Protein AF-A0A0C7N428-F1 (afdb_monomer_lite)

Organism: NCBI:txid1245769

InterPro domains:
  IPR005626 Recombinase Flp protein, C-terminal [PF05202] (143-299)
  IPR005626 Recombinase Flp protein, C-terminal [PS51899] (130-324)
  IPR011010 DNA breaking-rejoining enzyme, catalytic core [SSF56349] (134-300)
  IPR013762 Integrase-like, catalytic domain superfamily [G3DSA:1.10.443.10] (146-302)
  IPR022647 Recombinase Flp protein, N-terminal [PF03930] (51-114)

pLDDT: mean 78.23, std 19.68, range [28.77, 97.31]

Radius of gyration: 23.81 Å; chains: 1; bounding box: 54×51×71 Å

Structure (mmCIF, N/CA/C/O backbone):
data_AF-A0A0C7N428-F1
#
_entry.id   AF-A0A0C7N428-F1
#
loop_
_atom_site.group_PDB
_atom_site.id
_atom_site.type_symbol
_atom_site.label_atom_id
_atom_site.label_alt_id
_atom_site.label_comp_id
_atom_site.label_asym_id
_atom_site.label_entity_id
_atom_site.label_seq_id
_atom_site.pdbx_PDB_ins_code
_atom_site.Cartn_x
_atom_site.Cartn_y
_atom_site.Cartn_z
_atom_site.occupancy
_atom_site.B_iso_or_equiv
_atom_site.auth_seq_id
_atom_site.auth_comp_id
_atom_site.auth_asym_id
_atom_site.auth_atom_id
_atom_site.pdbx_PDB_model_num
ATOM 1 N N . MET A 1 1 ? 8.540 -1.946 11.102 1.00 55.78 1 MET A N 1
ATOM 2 C CA . MET A 1 1 ? 7.093 -1.769 10.831 1.00 55.78 1 MET A CA 1
ATOM 3 C C . MET A 1 1 ? 6.540 -0.751 11.817 1.00 55.78 1 MET A C 1
ATOM 5 O O . MET A 1 1 ? 7.180 -0.538 12.838 1.00 55.78 1 MET A O 1
ATOM 9 N N . THR A 1 2 ? 5.441 -0.058 11.505 1.00 64.56 2 THR A N 1
ATOM 10 C CA . THR A 1 2 ? 4.817 0.857 12.482 1.00 64.56 2 THR A CA 1
ATOM 11 C C . THR A 1 2 ? 3.980 0.057 13.488 1.00 64.56 2 THR A C 1
ATOM 13 O O . THR A 1 2 ? 3.457 -0.990 13.102 1.00 64.56 2 THR A O 1
ATOM 16 N N . PRO A 1 3 ? 3.785 0.538 14.731 1.00 75.06 3 PRO A N 1
ATOM 17 C CA . PRO A 1 3 ? 2.949 -0.147 15.727 1.00 75.06 3 PRO A CA 1
ATOM 18 C C . PRO A 1 3 ? 1.536 -0.471 15.213 1.00 75.06 3 PRO A C 1
ATOM 20 O O . PRO A 1 3 ? 1.043 -1.577 15.384 1.00 75.06 3 PRO A O 1
ATOM 23 N N . GLN A 1 4 ? 0.931 0.454 14.459 1.00 71.31 4 GLN A N 1
ATOM 24 C CA . GLN A 1 4 ? -0.391 0.279 13.839 1.00 71.31 4 GLN A CA 1
ATOM 25 C C . GLN A 1 4 ? -0.436 -0.853 12.794 1.00 71.31 4 GLN A C 1
ATOM 27 O O . GLN A 1 4 ? -1.491 -1.432 12.559 1.00 71.31 4 GLN A O 1
ATOM 32 N N . THR A 1 5 ? 0.696 -1.159 12.145 1.00 72.94 5 THR A N 1
ATOM 33 C CA . THR A 1 5 ? 0.782 -2.258 11.166 1.00 72.94 5 THR A CA 1
ATOM 34 C C . THR A 1 5 ? 0.747 -3.609 11.868 1.00 72.94 5 THR A C 1
ATOM 36 O O . THR A 1 5 ? 0.004 -4.485 11.444 1.00 72.94 5 THR A O 1
ATOM 39 N N . LEU A 1 6 ? 1.512 -3.745 12.955 1.00 81.00 6 LEU A N 1
ATOM 40 C CA . LEU A 1 6 ? 1.555 -4.969 13.759 1.00 81.00 6 LEU A CA 1
ATOM 41 C C . LEU A 1 6 ? 0.191 -5.259 14.384 1.00 81.00 6 LEU A C 1
ATOM 43 O O . LEU A 1 6 ? -0.267 -6.393 14.381 1.00 81.00 6 LEU A O 1
ATOM 47 N N . LEU A 1 7 ? -0.490 -4.208 14.840 1.00 85.56 7 LEU A N 1
ATOM 48 C CA . LEU A 1 7 ? -1.799 -4.334 15.460 1.00 85.56 7 LEU A CA 1
ATOM 49 C C . LEU A 1 7 ? -2.885 -4.752 14.452 1.00 85.56 7 LEU A C 1
ATOM 51 O O . LEU A 1 7 ? -3.742 -5.565 14.777 1.00 85.56 7 LEU A O 1
ATOM 55 N N . PHE A 1 8 ? -2.829 -4.275 13.200 1.00 87.69 8 PHE A N 1
ATOM 56 C CA . PHE A 1 8 ? -3.706 -4.804 12.147 1.00 87.69 8 PHE A CA 1
ATOM 57 C C . PHE A 1 8 ? -3.439 -6.288 11.871 1.00 87.69 8 PHE A C 1
ATOM 59 O O . PHE A 1 8 ? -4.386 -7.046 11.704 1.00 87.69 8 PHE A O 1
ATOM 66 N N . GLU A 1 9 ? -2.171 -6.700 11.795 1.00 85.75 9 GLU A N 1
ATOM 67 C CA . GLU A 1 9 ? -1.806 -8.098 11.535 1.00 85.75 9 GLU A CA 1
ATOM 68 C C . GLU A 1 9 ? -2.291 -9.028 12.656 1.00 85.75 9 GLU A C 1
ATOM 70 O O . GLU A 1 9 ? -2.886 -10.063 12.357 1.00 85.75 9 GLU A O 1
ATOM 75 N N . GLU A 1 10 ? -2.130 -8.613 13.915 1.00 90.56 10 GLU A N 1
ATOM 76 C CA . GLU A 1 10 ? -2.647 -9.306 15.101 1.00 90.56 10 GLU A CA 1
ATOM 77 C C 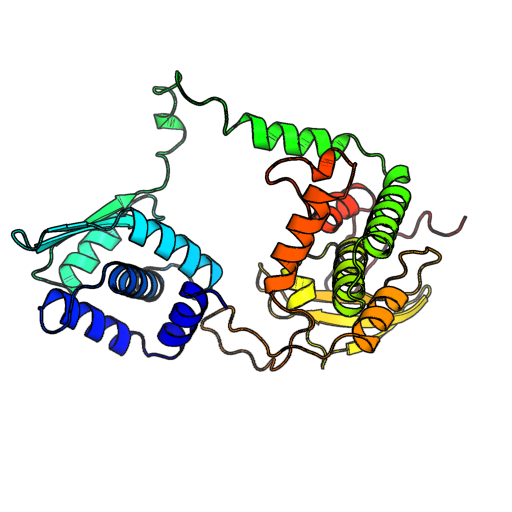. GLU A 1 10 ? -4.177 -9.465 15.043 1.00 90.56 10 GLU A C 1
ATOM 79 O O . GLU A 1 10 ? -4.695 -10.577 15.151 1.00 90.56 10 GLU A O 1
ATOM 84 N N . LEU A 1 11 ? -4.918 -8.377 14.805 1.00 90.12 11 LEU A N 1
ATOM 85 C CA . LEU A 1 11 ? -6.383 -8.434 14.728 1.00 90.12 11 LEU A CA 1
ATOM 86 C C . LEU A 1 11 ? -6.864 -9.247 13.521 1.00 90.12 11 LEU A C 1
ATOM 88 O O . LEU A 1 11 ? -7.821 -10.006 13.628 1.00 90.12 11 LEU A O 1
ATOM 92 N N . ALA A 1 12 ? -6.166 -9.155 12.389 1.00 87.12 12 ALA A N 1
ATOM 93 C CA . ALA A 1 12 ? -6.492 -9.918 11.191 1.00 87.12 12 ALA A CA 1
ATOM 94 C C . ALA A 1 12 ? -6.216 -11.425 11.339 1.00 87.12 12 ALA A C 1
ATOM 96 O O . ALA A 1 12 ? -6.732 -12.218 10.549 1.00 87.12 12 ALA A O 1
ATOM 97 N N . SER A 1 13 ? -5.381 -11.840 12.299 1.00 87.38 13 SER A N 1
ATOM 98 C CA . SER A 1 13 ? -5.181 -13.256 12.655 1.00 87.38 13 SER A CA 1
ATOM 99 C C . SER A 1 13 ? -6.222 -13.817 13.627 1.00 87.38 13 SER A C 1
ATOM 101 O O . SER A 1 13 ? -6.210 -15.014 13.897 1.00 87.38 13 SER A O 1
ATOM 103 N N . ARG A 1 14 ? -7.131 -12.983 14.144 1.00 89.12 14 ARG A N 1
ATOM 104 C CA . ARG A 1 14 ? -8.167 -13.388 15.098 1.00 89.12 14 ARG A CA 1
ATOM 105 C C . ARG A 1 14 ? -9.533 -13.483 14.433 1.00 89.12 14 ARG A C 1
ATOM 107 O O . ARG A 1 14 ? -9.808 -12.829 13.424 1.00 89.12 14 ARG A O 1
ATOM 114 N N . THR A 1 15 ? -10.411 -14.287 15.028 1.00 87.00 15 THR A N 1
ATOM 115 C CA . THR A 1 15 ? -11.829 -14.295 14.663 1.00 87.00 15 THR A CA 1
ATOM 116 C C . THR A 1 15 ? -12.484 -12.994 15.119 1.00 87.00 15 THR A C 1
ATOM 118 O O . THR A 1 15 ? -12.098 -12.408 16.132 1.00 87.00 15 THR A O 1
ATOM 121 N N . LEU A 1 16 ? -13.494 -12.534 14.377 1.00 86.69 16 LEU A N 1
ATOM 122 C CA . LEU A 1 16 ? -14.236 -11.324 14.740 1.00 86.69 16 LEU A CA 1
ATOM 123 C C . LEU A 1 16 ? -14.896 -11.463 16.121 1.00 86.69 16 LEU A C 1
ATOM 125 O O . LEU A 1 16 ? -14.884 -10.511 16.892 1.00 86.69 16 LEU A O 1
ATOM 129 N N . THR A 1 17 ? -15.379 -12.663 16.458 1.00 87.62 17 THR A N 1
ATOM 130 C CA . THR A 1 17 ? -15.931 -12.999 17.778 1.00 87.62 17 THR A CA 1
ATOM 131 C C . THR A 1 17 ? -14.916 -12.772 18.896 1.00 87.62 17 THR A C 1
ATOM 133 O O . THR A 1 17 ? -15.208 -12.048 19.836 1.00 87.62 17 THR A O 1
ATOM 136 N N . SER A 1 18 ? -13.680 -13.262 18.745 1.00 91.62 18 SER A N 1
ATOM 137 C CA . SER A 1 18 ? -12.619 -13.044 19.740 1.00 91.62 18 SER A CA 1
ATOM 138 C C . SER A 1 18 ? -12.269 -11.562 19.922 1.00 91.62 18 SER A C 1
ATOM 140 O O . SER A 1 18 ? -11.858 -11.143 21.004 1.00 91.62 18 SER A O 1
ATOM 142 N N . VAL A 1 19 ? -12.372 -10.759 18.860 1.00 91.38 19 VAL A N 1
ATOM 143 C CA . VAL A 1 19 ? -12.139 -9.307 18.923 1.00 91.38 19 VAL A CA 1
ATOM 144 C C . VAL A 1 19 ? -13.298 -8.593 19.628 1.00 91.38 19 VAL A C 1
ATOM 146 O O . VAL A 1 19 ? -13.056 -7.661 20.394 1.00 91.38 19 VAL A O 1
ATOM 149 N N . LEU A 1 20 ? -14.536 -9.037 19.390 1.00 89.50 20 LEU A N 1
ATOM 150 C CA . LEU A 1 20 ? -15.740 -8.542 20.058 1.00 89.50 20 LEU A CA 1
ATOM 151 C C . LEU A 1 20 ? -15.731 -8.845 21.558 1.00 89.50 20 LEU A C 1
ATOM 153 O O . LEU A 1 20 ? -15.956 -7.929 22.341 1.00 89.50 20 LEU A O 1
ATOM 157 N N . GLU A 1 21 ? -15.407 -10.079 21.945 1.00 91.00 21 GLU A N 1
ATOM 158 C CA . GLU A 1 21 ? -15.291 -10.506 23.347 1.00 91.00 21 GLU A CA 1
ATOM 159 C C . GLU A 1 21 ? -14.273 -9.647 24.104 1.00 91.00 21 GLU A C 1
ATOM 161 O O . GLU A 1 21 ? -14.583 -9.085 25.146 1.00 91.00 21 GLU A O 1
ATOM 166 N N . GLU A 1 22 ? -13.079 -9.425 23.541 1.00 92.88 22 GLU A N 1
ATOM 167 C CA . GLU A 1 22 ? -12.088 -8.551 24.186 1.00 92.88 22 GLU A CA 1
ATOM 168 C C . GLU A 1 22 ? -12.593 -7.112 24.347 1.00 92.88 22 GLU A C 1
ATOM 170 O O . GLU A 1 22 ? -12.273 -6.448 25.332 1.00 92.88 22 GLU A O 1
ATOM 175 N N . LEU A 1 23 ? -13.356 -6.605 23.379 1.00 91.44 23 LEU A N 1
ATOM 176 C CA . LEU A 1 23 ? -13.934 -5.272 23.477 1.00 91.44 23 LEU A CA 1
ATOM 177 C C . LEU A 1 23 ? -15.026 -5.209 24.559 1.00 91.44 23 LEU A C 1
ATOM 179 O O . LEU A 1 23 ? -15.097 -4.209 25.270 1.00 91.44 23 LEU A O 1
ATOM 183 N N . GLN A 1 24 ? -15.827 -6.269 24.708 1.00 89.94 24 GLN A N 1
ATOM 184 C CA . GLN A 1 24 ? -16.810 -6.410 25.785 1.00 89.94 24 GLN A CA 1
ATOM 185 C C . GLN A 1 24 ? -16.124 -6.469 27.155 1.00 89.94 24 GLN A C 1
ATOM 187 O O . GLN A 1 24 ? -16.477 -5.668 28.016 1.00 89.94 24 GLN A O 1
ATOM 192 N N . ASP A 1 25 ? -15.084 -7.293 27.323 1.00 90.81 25 ASP A N 1
ATOM 193 C CA . ASP A 1 25 ? -14.295 -7.384 28.564 1.00 90.81 25 ASP A CA 1
ATOM 194 C C . ASP A 1 25 ? -13.751 -6.009 29.001 1.00 90.81 25 ASP A C 1
ATOM 196 O O . ASP A 1 25 ? -13.733 -5.661 30.183 1.00 90.81 25 ASP A O 1
ATOM 200 N N . VAL A 1 26 ? -13.283 -5.192 28.046 1.00 91.00 26 VAL A N 1
ATOM 201 C CA . VAL A 1 26 ? -12.741 -3.855 28.347 1.00 91.00 26 VAL A CA 1
ATOM 202 C C . VAL A 1 26 ? -13.821 -2.905 28.862 1.00 91.00 26 VAL A C 1
ATOM 204 O O . VAL A 1 26 ? -13.537 -2.078 29.731 1.00 91.00 26 VAL A O 1
ATOM 207 N N . PHE A 1 27 ? -15.044 -2.994 28.340 1.00 88.00 27 PHE A N 1
ATOM 208 C CA . PHE A 1 27 ? -16.144 -2.149 28.798 1.00 88.00 27 PHE A CA 1
ATOM 209 C C . PHE A 1 27 ? -16.851 -2.690 30.047 1.00 88.00 27 PHE A C 1
ATOM 211 O O . PHE A 1 27 ? -17.337 -1.891 30.842 1.00 88.00 27 PHE A O 1
ATOM 218 N N . ALA A 1 28 ? -16.843 -4.007 30.265 1.00 85.94 28 ALA A N 1
ATOM 219 C CA . ALA A 1 28 ? -17.300 -4.637 31.504 1.00 85.94 28 ALA A CA 1
ATOM 220 C C . ALA A 1 28 ? -16.375 -4.331 32.698 1.00 85.94 28 ALA A C 1
ATOM 222 O O . ALA A 1 28 ? -16.794 -4.406 33.850 1.00 85.94 28 ALA A O 1
ATOM 223 N N . GLY A 1 29 ? -15.127 -3.931 32.427 1.00 83.38 29 GLY A N 1
ATOM 224 C CA . GLY A 1 29 ? -14.119 -3.629 33.446 1.00 83.38 29 GLY A CA 1
ATOM 225 C C . GLY A 1 29 ? -13.206 -4.809 33.784 1.00 83.38 29 GLY A C 1
ATOM 226 O O . GLY A 1 29 ? -12.282 -4.643 34.580 1.00 83.38 29 GLY A O 1
ATOM 227 N N . ASP A 1 30 ? -13.397 -5.953 33.125 1.00 84.44 30 ASP A N 1
ATOM 228 C CA . ASP A 1 30 ? -12.580 -7.163 33.273 1.00 84.44 30 ASP A CA 1
ATOM 229 C C . ASP A 1 30 ? -11.183 -7.007 32.651 1.00 84.44 30 ASP A C 1
ATOM 231 O O . ASP A 1 30 ? -10.247 -7.745 32.970 1.00 84.44 30 ASP A O 1
ATOM 235 N N . ARG A 1 31 ? -11.004 -6.008 31.774 1.00 89.00 31 ARG A N 1
ATOM 236 C CA . ARG A 1 31 ? -9.704 -5.622 31.207 1.00 89.00 31 ARG A CA 1
ATOM 237 C C . ARG A 1 31 ? -9.419 -4.131 31.334 1.00 89.00 31 ARG A C 1
ATOM 239 O O . ARG A 1 31 ? -10.302 -3.279 31.296 1.00 89.00 31 ARG A O 1
ATOM 246 N N . ALA A 1 32 ? -8.129 -3.801 31.405 1.00 87.56 32 ALA A N 1
ATOM 247 C CA . ALA A 1 32 ? -7.668 -2.421 31.480 1.00 87.56 32 ALA A CA 1
ATOM 248 C C . ALA A 1 32 ? -8.030 -1.616 30.216 1.00 87.56 32 ALA A C 1
ATOM 250 O O . ALA A 1 32 ? -7.695 -1.993 29.091 1.00 87.56 32 ALA A O 1
ATOM 251 N N . TYR A 1 33 ? -8.644 -0.447 30.415 1.00 88.62 33 TYR A N 1
ATOM 252 C CA . TYR A 1 33 ? -8.948 0.484 29.331 1.00 88.62 33 TYR A CA 1
ATOM 253 C C . TYR A 1 33 ? -7.671 1.151 28.805 1.00 88.62 33 TYR A C 1
ATOM 255 O O . TYR A 1 33 ? -7.092 2.032 29.445 1.00 88.62 33 TYR A O 1
ATOM 263 N N . LEU A 1 34 ? -7.264 0.769 27.596 1.00 90.56 34 LEU A N 1
ATOM 264 C CA . LEU A 1 34 ? -6.166 1.393 26.862 1.00 90.56 34 LEU A CA 1
ATOM 265 C C . LEU A 1 34 ? -6.721 2.046 25.596 1.00 90.56 34 LEU A C 1
ATOM 267 O O . LEU A 1 34 ? -7.099 1.353 24.653 1.00 90.56 34 LEU A O 1
ATOM 271 N N . ARG A 1 35 ? -6.742 3.386 25.557 1.00 88.44 35 ARG A N 1
ATOM 272 C CA . ARG A 1 35 ? -7.351 4.180 24.469 1.00 88.44 35 ARG A CA 1
ATOM 273 C C . ARG A 1 35 ? -6.945 3.702 23.073 1.00 88.44 35 ARG A C 1
ATOM 275 O O . ARG A 1 35 ? -7.801 3.546 22.208 1.00 88.44 35 ARG A O 1
ATOM 282 N N . ASP A 1 36 ? -5.654 3.463 22.858 1.00 90.00 36 ASP A N 1
ATOM 283 C CA . ASP A 1 36 ? -5.116 3.053 21.557 1.00 90.00 36 ASP A CA 1
ATOM 284 C C . ASP A 1 36 ? -5.582 1.642 21.160 1.00 90.00 36 ASP A C 1
ATOM 286 O O . ASP A 1 36 ? -5.880 1.394 19.992 1.00 90.00 36 ASP A O 1
ATOM 290 N N . ARG A 1 37 ? -5.709 0.734 22.136 1.00 92.75 37 ARG A N 1
ATOM 291 C CA . ARG A 1 37 ? -6.223 -0.622 21.917 1.00 92.75 37 ARG A CA 1
ATOM 292 C C . ARG A 1 37 ? -7.718 -0.600 21.625 1.00 92.75 37 ARG A C 1
ATOM 294 O O . ARG A 1 37 ? -8.143 -1.190 20.640 1.00 92.75 37 ARG A O 1
ATOM 301 N N . VAL A 1 38 ? -8.493 0.138 22.418 1.00 93.00 38 VAL A N 1
ATOM 302 C CA . VAL A 1 38 ? -9.945 0.283 22.234 1.00 93.00 38 VAL A CA 1
ATOM 303 C C . VAL A 1 38 ? -10.266 0.913 20.885 1.00 93.00 38 VAL A C 1
ATOM 305 O O . VAL A 1 38 ? -11.114 0.402 20.162 1.00 93.00 38 VAL A O 1
ATOM 308 N N . ALA A 1 39 ? -9.544 1.967 20.493 1.00 93.56 39 ALA A N 1
ATOM 309 C CA . ALA A 1 39 ? -9.718 2.582 19.181 1.00 93.56 39 ALA A CA 1
ATOM 310 C C . ALA A 1 39 ? -9.503 1.575 18.044 1.00 93.56 39 ALA A C 1
ATOM 312 O O . ALA A 1 39 ? -10.255 1.571 17.068 1.00 93.56 39 ALA A O 1
ATOM 313 N N . ALA A 1 40 ? -8.507 0.702 18.170 1.00 93.38 40 ALA A N 1
ATOM 314 C CA . ALA A 1 40 ? -8.239 -0.317 17.175 1.00 93.38 40 ALA A CA 1
ATOM 315 C C . ALA A 1 40 ? -9.272 -1.454 17.158 1.00 93.38 40 ALA A C 1
ATOM 317 O O . ALA A 1 40 ? -9.722 -1.823 16.073 1.00 93.38 40 ALA A O 1
ATOM 318 N N . LEU A 1 41 ? -9.671 -1.967 18.328 1.00 93.62 41 LEU A N 1
ATOM 319 C CA . LEU A 1 41 ? -10.724 -2.978 18.464 1.00 93.62 41 LEU A CA 1
ATOM 320 C C . LEU A 1 41 ? -12.041 -2.458 17.874 1.00 93.62 41 LEU A C 1
ATOM 322 O O . LEU A 1 41 ? -12.586 -3.085 16.971 1.00 93.62 41 LEU A O 1
ATOM 326 N N . LEU A 1 42 ? -12.477 -1.254 18.273 1.00 92.62 42 LEU A N 1
ATOM 327 C CA . LEU A 1 42 ? -13.653 -0.585 17.704 1.00 92.62 42 LEU A CA 1
ATOM 328 C C . LEU A 1 42 ? -13.539 -0.450 16.188 1.00 92.62 42 LEU A C 1
ATOM 330 O O . LEU A 1 42 ? -14.467 -0.791 15.464 1.00 92.62 42 LEU A O 1
ATOM 334 N N . THR A 1 43 ? -12.394 0.013 15.680 1.00 92.75 43 THR A N 1
ATOM 335 C CA . THR A 1 43 ? -12.205 0.168 14.232 1.00 92.75 43 THR A CA 1
ATOM 336 C C . THR A 1 43 ? -12.372 -1.157 13.499 1.00 92.75 43 THR A C 1
ATOM 338 O O . THR A 1 43 ? -13.063 -1.205 12.482 1.00 92.75 43 THR A O 1
ATOM 341 N N . TYR A 1 44 ? -11.731 -2.217 13.994 1.00 91.25 44 TYR A N 1
ATOM 342 C CA . TYR A 1 44 ? -11.770 -3.531 13.365 1.00 91.25 44 TYR A CA 1
ATOM 343 C C . TYR A 1 44 ? -13.179 -4.122 13.405 1.00 91.25 44 TYR A C 1
ATOM 345 O O . TYR A 1 44 ? -13.684 -4.544 12.365 1.00 91.25 44 TYR A O 1
ATOM 353 N N . THR A 1 45 ? -13.839 -4.053 14.565 1.00 89.88 45 THR A N 1
ATOM 354 C CA . THR A 1 45 ? -15.227 -4.478 14.755 1.00 89.88 45 THR A CA 1
ATOM 355 C C . THR A 1 45 ? -16.158 -3.750 13.798 1.00 89.88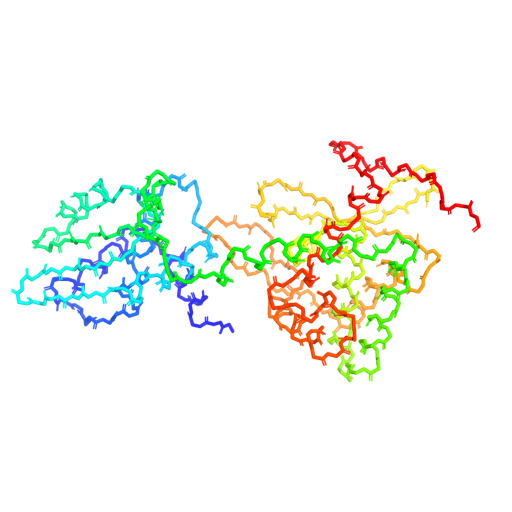 45 THR A C 1
ATOM 357 O O . THR A 1 45 ? -16.805 -4.396 12.983 1.00 89.88 45 THR A O 1
ATOM 360 N N . ILE A 1 46 ? -16.165 -2.413 13.812 1.00 89.56 46 ILE A N 1
ATOM 361 C CA . ILE A 1 46 ? -17.068 -1.608 12.980 1.00 89.56 46 ILE A CA 1
ATOM 362 C C . ILE A 1 46 ? -16.843 -1.894 11.495 1.00 89.56 46 ILE A C 1
ATOM 364 O O . ILE A 1 46 ? -17.797 -2.014 10.730 1.00 89.56 46 ILE A O 1
ATOM 368 N N . MET A 1 47 ? -15.586 -2.012 11.058 1.00 87.31 47 MET A N 1
ATOM 369 C CA . MET A 1 47 ? -15.314 -2.331 9.660 1.00 87.31 47 MET A CA 1
ATOM 370 C C . MET A 1 47 ? -15.752 -3.757 9.288 1.00 87.31 47 MET A C 1
ATOM 372 O O . MET A 1 47 ? -16.113 -3.970 8.131 1.00 87.31 47 MET A O 1
ATOM 376 N N . GLY A 1 48 ? -15.688 -4.707 10.228 1.00 82.62 48 GLY A N 1
ATOM 377 C CA . GLY A 1 48 ? -16.047 -6.112 10.026 1.00 82.62 48 GLY A CA 1
ATOM 378 C C . GLY A 1 48 ? -17.551 -6.388 10.086 1.00 82.62 48 GLY A C 1
ATOM 379 O O . GLY A 1 48 ? -18.009 -7.312 9.423 1.00 82.62 48 GLY A O 1
ATOM 380 N N . THR A 1 49 ? -18.315 -5.586 10.834 1.00 80.19 49 THR A N 1
ATOM 381 C CA . THR A 1 49 ? -19.766 -5.764 11.025 1.00 80.19 49 THR A CA 1
ATOM 382 C C . THR A 1 49 ? -20.614 -4.754 10.248 1.00 80.19 49 THR A C 1
ATOM 384 O O . THR A 1 49 ? -21.602 -5.134 9.630 1.00 80.19 49 THR A O 1
ATOM 387 N N . PHE A 1 50 ? -20.224 -3.474 10.224 1.00 70.69 50 PHE A N 1
ATOM 388 C CA . PHE A 1 50 ? -21.008 -2.373 9.631 1.00 70.69 50 PHE A CA 1
ATOM 389 C C . PHE A 1 50 ? -20.443 -1.846 8.313 1.00 70.69 50 PHE A C 1
ATOM 391 O O . PHE A 1 50 ? -20.999 -0.939 7.684 1.00 70.69 50 PHE A O 1
ATOM 398 N N . GLY A 1 51 ? -19.320 -2.392 7.855 1.00 59.59 51 GLY A N 1
ATOM 399 C CA . GLY A 1 51 ? -18.798 -2.058 6.547 1.00 59.59 51 GLY A CA 1
ATOM 400 C C . GLY A 1 51 ? -19.692 -2.618 5.438 1.00 59.59 51 GLY A C 1
ATOM 401 O O . GLY A 1 51 ? -19.838 -3.824 5.311 1.00 59.59 51 GLY A O 1
ATOM 402 N N . LYS A 1 52 ? -20.080 -1.783 4.460 1.00 55.59 52 LYS A N 1
ATOM 403 C CA . LYS A 1 52 ? -20.321 -2.260 3.070 1.00 55.59 52 LYS A CA 1
ATOM 404 C C . LYS A 1 52 ? -19.043 -2.823 2.415 1.00 55.59 52 LYS A C 1
ATOM 406 O O . LYS A 1 52 ? -18.981 -3.054 1.207 1.00 55.59 52 LYS A O 1
ATOM 411 N N . LEU A 1 53 ? -17.970 -2.934 3.191 1.00 56.97 53 LEU A N 1
ATOM 412 C CA . LEU A 1 53 ? -16.664 -3.366 2.766 1.00 56.97 53 LEU A CA 1
ATOM 413 C C . LEU A 1 53 ? -16.716 -4.884 2.636 1.00 56.97 53 LEU A C 1
ATOM 415 O O . LEU A 1 53 ? -16.684 -5.596 3.627 1.00 56.97 53 LEU A O 1
ATOM 419 N N . ARG A 1 54 ? -16.706 -5.374 1.392 1.00 61.91 54 ARG A N 1
ATOM 420 C CA . ARG A 1 54 ? -16.464 -6.797 1.089 1.00 61.91 54 ARG A CA 1
ATOM 421 C C . ARG A 1 54 ? -15.131 -7.311 1.660 1.00 61.91 54 ARG A C 1
ATOM 423 O O . ARG A 1 54 ? -14.869 -8.504 1.618 1.00 61.91 54 ARG A O 1
ATOM 430 N N . GLU A 1 55 ? -14.258 -6.407 2.112 1.00 73.06 55 GLU A N 1
ATOM 431 C CA . GLU A 1 55 ? -12.909 -6.710 2.558 1.00 73.06 55 GLU A CA 1
ATOM 432 C C . GLU A 1 55 ? -12.343 -5.640 3.512 1.00 73.06 55 GLU A C 1
ATOM 434 O O . GLU A 1 55 ? -12.343 -4.440 3.210 1.00 73.06 55 GLU A O 1
ATOM 439 N N . LEU A 1 56 ? -11.727 -6.096 4.608 1.00 84.56 56 LEU A N 1
ATOM 440 C CA . LEU A 1 56 ? -10.926 -5.281 5.523 1.00 84.56 56 LEU A CA 1
ATOM 441 C C . LEU A 1 56 ? -9.524 -5.024 4.953 1.00 84.56 56 LEU A C 1
ATOM 443 O O . LEU A 1 56 ? -8.647 -5.891 4.976 1.00 84.56 56 LEU A O 1
ATOM 447 N N . ARG A 1 57 ? -9.287 -3.807 4.454 1.00 86.06 57 ARG A N 1
ATOM 448 C CA . ARG A 1 57 ? -7.959 -3.368 3.989 1.00 86.06 57 ARG A CA 1
ATOM 449 C C . ARG A 1 57 ? -7.200 -2.626 5.079 1.00 86.06 57 ARG A C 1
ATOM 451 O O . ARG A 1 57 ? -7.741 -1.712 5.705 1.00 86.06 57 ARG A O 1
ATOM 458 N N . ARG A 1 58 ? -5.901 -2.909 5.202 1.00 87.94 58 ARG A N 1
ATOM 459 C CA . ARG A 1 58 ? -5.018 -2.291 6.200 1.00 87.94 58 ARG A CA 1
ATOM 460 C C . ARG A 1 58 ? -4.976 -0.767 6.104 1.00 87.94 58 ARG A C 1
ATOM 462 O O . ARG A 1 58 ? -4.982 -0.078 7.116 1.00 87.94 58 ARG A O 1
ATOM 469 N N . SER A 1 59 ? -4.944 -0.215 4.891 1.00 85.00 59 SER A N 1
ATOM 470 C CA . SER A 1 59 ? -4.933 1.241 4.687 1.00 85.00 59 SER A CA 1
ATOM 471 C C . SER A 1 59 ? -6.200 1.915 5.215 1.00 85.00 59 SER A C 1
ATOM 473 O O . SER A 1 59 ? -6.126 3.002 5.785 1.00 85.00 59 SER A O 1
ATOM 475 N N . THR A 1 60 ? -7.351 1.264 5.028 1.00 86.50 60 THR A N 1
ATOM 476 C CA . THR A 1 60 ? -8.650 1.752 5.502 1.00 86.50 60 THR A CA 1
ATOM 477 C C . THR A 1 60 ? -8.701 1.673 7.022 1.00 86.50 60 THR A C 1
ATOM 479 O O . THR A 1 60 ? -9.022 2.671 7.660 1.00 86.50 60 THR A O 1
ATOM 482 N N . PHE A 1 61 ? -8.254 0.548 7.588 1.00 90.62 61 PHE A N 1
ATOM 483 C CA . PHE A 1 61 ? -8.108 0.365 9.029 1.00 90.62 61 PHE A CA 1
ATOM 484 C C . PHE A 1 61 ? -7.239 1.455 9.662 1.00 90.62 61 PHE A C 1
ATOM 486 O O . PHE A 1 61 ? -7.712 2.168 10.534 1.00 90.62 61 PHE A O 1
ATOM 493 N N . ILE A 1 62 ? -6.014 1.679 9.172 1.00 89.38 62 ILE A N 1
ATOM 494 C CA . ILE A 1 62 ? -5.112 2.708 9.724 1.00 89.38 62 ILE A CA 1
ATOM 495 C C . ILE A 1 62 ? -5.737 4.111 9.635 1.00 89.38 62 ILE A C 1
ATOM 497 O O . ILE A 1 62 ? -5.534 4.945 10.518 1.00 89.38 62 ILE A O 1
ATOM 501 N N . SER A 1 63 ? -6.478 4.401 8.560 1.00 87.88 63 SER A N 1
ATOM 502 C CA . SER A 1 63 ? -7.145 5.695 8.402 1.00 87.88 63 SER A CA 1
ATOM 503 C C . SER A 1 63 ? -8.285 5.880 9.403 1.00 87.88 63 SER A C 1
ATOM 505 O O . SER A 1 63 ? -8.426 6.970 9.957 1.00 87.88 63 SER A O 1
ATOM 507 N N . TYR A 1 64 ? -9.106 4.850 9.603 1.00 90.38 64 TYR A N 1
ATOM 508 C CA . TYR A 1 64 ? -10.273 4.907 10.482 1.00 90.38 64 TYR A CA 1
ATOM 509 C C . TYR A 1 64 ? -9.871 4.810 11.955 1.00 90.38 64 TYR A C 1
ATOM 511 O O . TYR A 1 64 ? -10.369 5.592 12.756 1.00 90.38 64 TYR A O 1
ATOM 519 N N . GLU A 1 65 ? -8.884 3.980 12.289 1.00 93.38 65 GLU A N 1
ATOM 520 C CA . GLU A 1 65 ? -8.307 3.892 13.635 1.00 93.38 65 GLU A CA 1
ATOM 521 C C . GLU A 1 65 ? -7.711 5.226 14.050 1.00 93.38 65 GLU A C 1
ATOM 523 O O . GLU A 1 65 ? -8.003 5.715 15.136 1.00 93.38 65 GLU A O 1
ATOM 528 N N . ARG A 1 66 ? -6.954 5.887 13.168 1.00 90.44 66 ARG A N 1
ATOM 529 C CA . ARG A 1 66 ? -6.412 7.214 13.474 1.00 90.44 66 ARG A CA 1
ATOM 530 C C . ARG A 1 66 ? -7.514 8.231 13.762 1.00 90.44 66 ARG A C 1
ATOM 532 O O . ARG A 1 66 ? -7.302 9.116 14.591 1.00 90.44 66 ARG A O 1
ATOM 539 N N . LEU A 1 67 ? -8.635 8.151 13.048 1.00 90.25 67 LEU A N 1
ATOM 540 C CA . LEU A 1 67 ? -9.773 9.037 13.263 1.00 90.25 67 LEU A CA 1
ATOM 541 C C . LEU A 1 67 ? -10.415 8.756 14.623 1.00 90.25 67 LEU A C 1
ATOM 543 O O . LEU A 1 67 ? -10.429 9.656 15.460 1.00 90.25 67 LEU A O 1
ATOM 547 N N . ILE A 1 68 ? -10.831 7.506 14.858 1.00 92.38 68 ILE A N 1
ATOM 548 C CA . ILE A 1 68 ? -11.450 7.071 16.114 1.00 92.38 68 ILE A CA 1
ATOM 549 C C . ILE A 1 68 ? -10.541 7.435 17.278 1.00 92.38 68 ILE A C 1
ATOM 551 O O . ILE A 1 68 ? -10.964 8.168 18.164 1.00 92.38 68 ILE A O 1
ATOM 555 N N . ARG A 1 69 ? -9.266 7.032 17.238 1.00 92.88 69 ARG A N 1
ATOM 556 C CA . ARG A 1 69 ? -8.298 7.276 18.310 1.00 92.88 69 ARG A CA 1
ATOM 557 C C . ARG A 1 69 ? -8.224 8.743 18.704 1.00 92.88 69 ARG A C 1
ATOM 559 O O . ARG A 1 69 ? -8.210 9.035 19.894 1.00 92.88 69 ARG A O 1
ATOM 566 N N . ARG A 1 70 ? -8.208 9.671 17.742 1.00 91.88 70 ARG A N 1
ATOM 567 C CA . ARG A 1 70 ? -8.144 11.120 18.017 1.00 91.88 70 ARG A CA 1
ATOM 568 C C . ARG A 1 70 ? -9.407 11.653 18.684 1.00 91.88 70 ARG A C 1
ATOM 570 O O . ARG A 1 70 ? -9.293 12.490 19.572 1.00 91.88 70 ARG A O 1
ATOM 577 N N . SER A 1 71 ? -10.568 11.156 18.280 1.00 92.88 71 SER A N 1
ATOM 578 C CA . SER A 1 71 ? -11.872 11.596 18.790 1.00 92.88 71 SER A CA 1
ATOM 579 C C . SER A 1 71 ? -12.377 10.828 20.014 1.00 92.88 71 SER A C 1
ATOM 581 O O . SER A 1 71 ? -13.297 11.308 20.661 1.00 92.88 71 SER A O 1
ATOM 583 N N . LEU A 1 72 ? -11.807 9.656 20.315 1.00 94.88 72 LEU A N 1
ATOM 584 C CA . LEU A 1 72 ? -12.335 8.725 21.312 1.00 94.88 72 LEU A CA 1
ATOM 585 C C . LEU A 1 72 ? -12.290 9.324 22.719 1.00 94.88 72 LEU A C 1
ATOM 587 O O . LEU A 1 72 ? -11.212 9.676 23.213 1.00 94.88 72 LEU A O 1
ATOM 591 N N . LYS A 1 73 ? -13.453 9.370 23.363 1.00 92.88 73 LYS A N 1
ATOM 592 C CA . LYS A 1 73 ? -13.652 9.724 24.766 1.00 92.88 73 LYS A CA 1
ATOM 593 C C . LYS A 1 73 ? -14.507 8.647 25.423 1.00 92.88 73 LYS A C 1
ATOM 595 O O . LYS A 1 73 ? -15.431 8.132 24.805 1.00 92.88 73 LYS A O 1
ATOM 600 N N . HIS A 1 74 ? -14.191 8.320 26.668 1.00 92.00 74 HIS A N 1
ATOM 601 C CA . HIS A 1 74 ? -14.967 7.384 27.471 1.00 92.00 74 HIS A CA 1
ATOM 602 C C . HIS A 1 74 ? -15.200 8.020 28.838 1.00 92.00 74 HIS A C 1
ATOM 604 O O . HIS A 1 74 ? -14.240 8.277 29.568 1.00 92.00 74 HIS A O 1
ATOM 610 N N . ASN A 1 75 ? -16.460 8.315 29.146 1.00 89.69 75 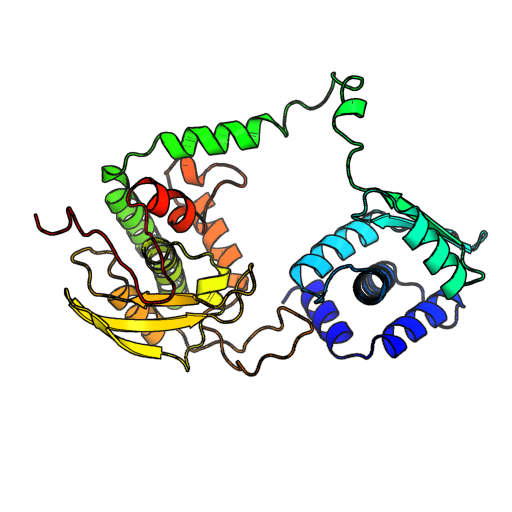ASN A N 1
ATOM 611 C CA . ASN A 1 75 ? -16.888 8.730 30.470 1.00 89.69 75 ASN A CA 1
ATOM 612 C C . ASN A 1 75 ? -17.349 7.492 31.245 1.00 89.69 75 ASN A C 1
ATOM 614 O O . ASN A 1 75 ? -18.393 6.925 30.931 1.00 89.69 75 ASN A O 1
ATOM 618 N N . LYS A 1 76 ? -16.564 7.086 32.248 1.00 84.31 76 LYS A N 1
ATOM 619 C CA . LYS A 1 76 ? -16.849 5.902 33.068 1.00 84.31 76 LYS A CA 1
ATOM 620 C C . LYS A 1 76 ? -18.047 6.090 33.999 1.00 84.31 76 LYS A C 1
ATOM 622 O O . LYS A 1 76 ? -18.698 5.110 34.323 1.00 84.31 76 LYS A O 1
ATOM 627 N N . GLU A 1 77 ? -18.330 7.320 34.427 1.00 85.62 77 GLU A N 1
ATOM 628 C CA . GLU A 1 77 ? -19.423 7.602 35.369 1.00 85.62 7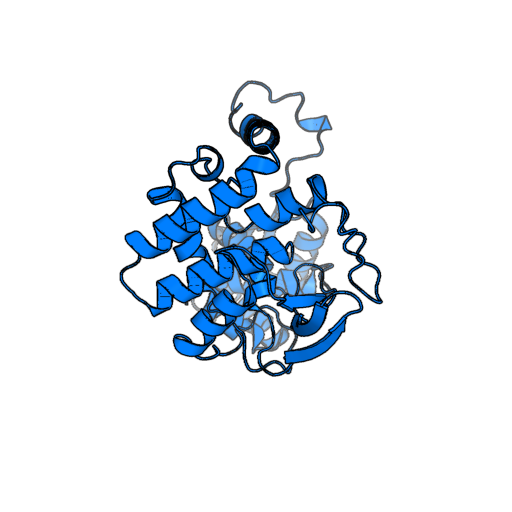7 GLU A CA 1
ATOM 629 C C . GLU A 1 77 ? -20.786 7.421 34.702 1.00 85.62 77 GLU A C 1
ATOM 631 O O . GLU A 1 77 ? -21.697 6.837 35.276 1.00 85.62 77 GLU A O 1
ATOM 636 N N . THR A 1 78 ? -20.906 7.889 33.459 1.00 87.06 78 THR A N 1
ATOM 637 C CA . THR A 1 78 ? -22.134 7.775 32.661 1.00 87.06 78 THR A CA 1
ATOM 638 C C . THR A 1 78 ? -22.125 6.566 31.725 1.00 87.06 78 THR A C 1
ATOM 640 O O . THR A 1 78 ? -23.092 6.356 31.003 1.00 87.06 78 THR A O 1
ATOM 643 N N . ASN A 1 79 ? -21.027 5.805 31.694 1.00 89.50 79 ASN A N 1
ATOM 644 C CA . ASN A 1 79 ? -20.760 4.713 30.755 1.00 89.50 79 ASN A CA 1
ATOM 645 C C . ASN A 1 79 ? -20.966 5.103 29.273 1.00 89.50 79 ASN A C 1
ATOM 647 O O . ASN A 1 79 ? -21.495 4.330 28.473 1.00 89.50 79 ASN A O 1
ATOM 651 N N . VAL A 1 80 ? -20.567 6.334 28.917 1.00 92.44 80 VAL A N 1
ATOM 652 C CA . VAL A 1 80 ? -20.726 6.895 27.563 1.00 92.44 80 VAL A CA 1
ATOM 653 C C . VAL A 1 80 ? -19.398 6.872 26.811 1.00 92.44 80 VAL A C 1
ATOM 655 O O . VAL A 1 80 ? -18.392 7.411 27.284 1.00 92.44 80 VAL A O 1
ATOM 658 N N . VAL A 1 81 ? -19.398 6.313 25.603 1.00 93.81 81 VAL A N 1
ATOM 659 C CA . VAL A 1 81 ? -18.257 6.252 24.686 1.00 93.81 81 VAL A CA 1
ATOM 660 C C . VAL A 1 81 ? -18.564 7.068 23.433 1.00 93.81 81 VAL A C 1
ATOM 662 O O . VAL A 1 81 ? -19.414 6.695 22.630 1.00 93.81 81 VAL A O 1
ATOM 665 N N . SER A 1 82 ? -17.831 8.160 23.217 1.00 94.44 82 SER A N 1
ATOM 666 C CA . SER A 1 82 ? -18.015 9.029 22.050 1.00 94.44 82 SER A CA 1
ATOM 667 C C . SER A 1 82 ? -16.801 9.037 21.126 1.00 94.44 82 SER A C 1
ATOM 669 O O . SER A 1 82 ? -15.651 9.052 21.571 1.00 94.44 82 SER A O 1
ATOM 671 N N . PHE A 1 83 ? -17.040 9.002 19.813 1.00 95.25 83 PHE A N 1
ATOM 672 C CA . PHE A 1 83 ? -15.989 9.084 18.794 1.00 95.25 83 PHE A CA 1
ATOM 673 C C . PHE A 1 83 ? -16.537 9.514 17.429 1.00 95.25 83 PHE A C 1
ATOM 675 O O . PHE A 1 83 ? -17.735 9.485 17.171 1.00 95.25 83 PHE A O 1
ATOM 682 N N . SER A 1 84 ? -15.648 9.897 16.515 1.00 92.38 84 SER A N 1
ATOM 683 C CA . SER A 1 84 ? -15.985 10.248 15.136 1.00 92.38 84 SER A CA 1
ATOM 684 C C . SER A 1 84 ? -15.682 9.098 14.177 1.00 92.38 84 SER A C 1
ATOM 686 O O . SER A 1 84 ? -14.646 8.437 14.286 1.00 92.38 84 SER A O 1
ATOM 688 N N . TYR A 1 85 ? -16.545 8.898 13.180 1.00 89.00 85 TYR A N 1
ATOM 689 C CA . TYR A 1 85 ? -16.375 7.852 12.170 1.00 89.00 85 TYR A CA 1
ATOM 690 C C . TYR A 1 85 ? -16.675 8.340 10.745 1.00 89.00 85 TYR A C 1
ATOM 692 O O . TYR A 1 85 ? -17.305 9.375 10.519 1.00 89.00 85 TYR A O 1
ATOM 700 N N . HIS A 1 86 ? -16.186 7.608 9.738 1.00 83.00 86 HIS A N 1
ATOM 701 C CA . HIS A 1 86 ? -16.263 8.012 8.328 1.00 83.00 86 HIS A CA 1
ATOM 702 C C . HIS A 1 86 ? -17.605 7.648 7.653 1.00 83.00 86 HIS A C 1
ATOM 704 O O . HIS A 1 86 ? -17.643 7.067 6.565 1.00 83.00 86 HIS A O 1
ATOM 710 N N . LEU A 1 87 ? -18.724 8.030 8.267 1.00 82.25 87 LEU A N 1
ATOM 711 C CA . LEU A 1 87 ? -20.080 7.828 7.742 1.00 82.25 87 LEU A CA 1
ATOM 712 C C . LEU A 1 87 ? -20.789 9.163 7.523 1.00 82.25 87 LEU A C 1
ATOM 714 O O . LEU A 1 87 ? -20.433 10.150 8.152 1.00 82.25 87 LEU A O 1
ATOM 718 N N . LYS A 1 88 ? -21.748 9.210 6.588 1.00 78.38 88 LYS A N 1
ATOM 719 C CA . LYS A 1 88 ? -22.597 10.402 6.394 1.00 78.38 88 LYS A CA 1
ATOM 720 C C . LYS A 1 88 ? -23.661 10.482 7.488 1.00 78.38 88 LYS A C 1
ATOM 722 O O . LYS A 1 88 ? -23.802 11.522 8.108 1.00 78.38 88 LYS A O 1
ATOM 727 N N . ASP A 1 89 ? -24.340 9.366 7.730 1.00 82.50 89 ASP A N 1
ATOM 728 C CA . ASP A 1 89 ? -25.308 9.206 8.810 1.00 82.50 89 ASP A CA 1
ATOM 729 C C . ASP A 1 89 ? -24.799 8.116 9.769 1.00 82.50 89 ASP A C 1
ATOM 731 O O . ASP A 1 89 ? -24.629 6.971 9.335 1.00 82.50 89 ASP A O 1
ATOM 735 N N . PRO A 1 90 ? -24.461 8.462 11.023 1.00 87.19 90 PRO A N 1
ATOM 736 C CA . PRO A 1 90 ? -23.971 7.505 12.002 1.00 87.19 90 PRO A CA 1
ATOM 737 C C . PRO A 1 90 ? -25.084 6.762 12.756 1.00 87.19 90 PRO A C 1
ATOM 739 O O . PRO A 1 90 ? -24.750 5.819 13.463 1.00 87.19 90 PRO A O 1
ATOM 742 N N . LYS A 1 91 ? -26.372 7.124 12.614 1.00 86.81 91 LYS A N 1
ATOM 743 C CA . LYS A 1 91 ? -27.465 6.592 13.459 1.00 86.81 91 LYS A CA 1
ATOM 744 C C . LYS A 1 91 ? -27.510 5.066 13.524 1.00 86.81 91 LYS A C 1
ATOM 746 O O . LYS A 1 91 ? -27.410 4.506 14.603 1.00 86.81 91 LYS A O 1
ATOM 751 N N . GLN A 1 92 ? -27.530 4.400 12.369 1.00 85.50 92 GLN A N 1
ATOM 752 C CA . GLN A 1 92 ? -27.567 2.931 12.306 1.00 85.50 92 GLN A CA 1
ATOM 753 C C . GLN A 1 92 ? -26.376 2.269 13.009 1.00 85.50 92 GLN A C 1
ATOM 755 O O . GLN A 1 92 ? -26.517 1.203 13.598 1.00 85.50 92 GLN A O 1
ATOM 760 N N . LEU A 1 93 ? -25.194 2.890 12.931 1.00 88.31 93 LEU A N 1
ATOM 761 C CA . LEU A 1 93 ? -24.012 2.392 13.623 1.00 88.31 93 LEU A CA 1
ATOM 762 C C . LEU A 1 93 ? -24.139 2.609 15.135 1.00 88.31 93 LEU A C 1
ATOM 764 O O . LEU A 1 93 ? -23.797 1.719 15.904 1.00 88.31 93 LEU A O 1
ATOM 768 N N . THR A 1 94 ? -24.622 3.778 15.550 1.00 90.19 94 THR A N 1
ATOM 769 C CA . THR A 1 94 ? -24.863 4.104 16.957 1.00 90.19 94 THR A CA 1
ATOM 770 C C . THR A 1 94 ? -25.849 3.128 17.592 1.00 90.19 94 THR A C 1
ATOM 772 O O . THR A 1 94 ? -25.523 2.521 18.607 1.00 90.19 94 THR A O 1
ATOM 775 N N . ASP A 1 95 ? -27.012 2.928 16.971 1.00 88.81 95 ASP A N 1
ATOM 776 C CA . ASP A 1 95 ? -28.082 2.077 17.503 1.00 88.81 95 ASP A CA 1
ATOM 777 C C . ASP A 1 95 ? -27.601 0.637 17.688 1.00 88.81 95 ASP A C 1
ATOM 779 O O . ASP A 1 95 ? -27.783 0.036 18.743 1.00 88.81 95 ASP A O 1
ATOM 783 N N . ALA A 1 96 ? -26.894 0.107 16.694 1.00 87.12 96 ALA A N 1
ATOM 784 C CA . ALA A 1 96 ? -26.436 -1.269 16.739 1.00 87.12 96 ALA A CA 1
ATOM 785 C C . ALA A 1 96 ? -25.225 -1.480 17.670 1.00 87.12 96 ALA A C 1
ATOM 787 O O . ALA A 1 96 ? -25.053 -2.569 18.213 1.00 87.12 96 ALA A O 1
ATOM 788 N N . LEU A 1 97 ? -24.393 -0.454 17.905 1.00 90.00 97 LEU A N 1
ATOM 789 C CA . LEU A 1 97 ? -23.385 -0.500 18.972 1.00 90.00 97 LEU A CA 1
ATOM 790 C C . LEU A 1 97 ? -24.040 -0.455 20.360 1.00 90.00 97 LEU A C 1
ATOM 792 O O . LEU A 1 97 ? -23.624 -1.204 21.237 1.00 90.00 97 LEU A O 1
ATOM 796 N N . ASN A 1 98 ? -25.075 0.370 20.545 1.00 90.88 98 ASN A N 1
ATOM 797 C CA . ASN A 1 98 ? -25.833 0.439 21.799 1.00 90.88 98 ASN A CA 1
ATOM 798 C C . ASN A 1 98 ? -26.515 -0.890 22.131 1.00 90.88 98 ASN A C 1
ATOM 800 O O . ASN A 1 98 ? -26.506 -1.317 23.282 1.00 90.88 98 ASN A O 1
ATOM 804 N N . GLU A 1 99 ? -27.069 -1.560 21.123 1.00 88.31 99 GLU A N 1
ATOM 805 C CA . GLU A 1 99 ? -27.669 -2.883 21.285 1.00 88.31 99 GLU A CA 1
ATOM 806 C C . GLU A 1 99 ? -26.614 -3.948 21.628 1.00 88.31 99 GLU A C 1
ATOM 808 O O . GLU A 1 99 ? -26.788 -4.717 22.571 1.00 88.31 99 GLU A O 1
ATOM 813 N N . ALA A 1 100 ? -25.488 -3.973 20.906 1.00 85.62 100 ALA A N 1
ATOM 814 C CA . ALA A 1 100 ? -24.473 -5.018 21.051 1.00 85.62 100 ALA A CA 1
ATOM 815 C C . ALA A 1 100 ? -23.630 -4.927 22.339 1.00 85.62 100 ALA A C 1
ATOM 817 O O . ALA A 1 100 ? -23.006 -5.914 22.735 1.00 85.62 100 ALA A O 1
ATOM 818 N N . PHE A 1 101 ? -23.567 -3.752 22.968 1.00 86.69 101 PHE A N 1
ATOM 819 C CA . PHE A 1 101 ? -22.677 -3.473 24.100 1.00 86.69 101 PHE A CA 1
ATOM 820 C C . PHE A 1 101 ? -23.408 -2.854 25.299 1.00 86.69 101 PHE A C 1
ATOM 822 O O . PHE A 1 101 ? -22.773 -2.211 26.136 1.00 86.69 101 PHE A O 1
ATOM 829 N N . ALA A 1 102 ? -24.725 -3.046 25.417 1.00 84.56 102 ALA A N 1
ATOM 830 C CA . ALA A 1 102 ? -25.465 -2.627 26.605 1.00 84.56 102 ALA A CA 1
ATOM 831 C C . ALA A 1 102 ? -24.786 -3.171 27.888 1.00 84.56 102 ALA A C 1
ATOM 833 O O . ALA A 1 102 ? -24.415 -4.347 27.920 1.00 84.56 102 ALA A O 1
ATOM 834 N N . PRO A 1 103 ? -24.592 -2.351 28.943 1.00 88.44 103 PRO A N 1
ATOM 835 C CA . PRO A 1 103 ? -25.184 -1.029 29.189 1.00 88.44 103 PRO A CA 1
ATOM 836 C C . PRO A 1 103 ? -24.340 0.177 28.721 1.00 88.44 103 PRO A C 1
ATOM 838 O O . PRO A 1 103 ? -24.575 1.296 29.174 1.00 88.44 103 PRO A O 1
ATOM 841 N N . VAL A 1 104 ? -23.323 -0.014 27.879 1.00 90.81 104 VAL A N 1
ATOM 842 C CA . VAL A 1 104 ? -22.498 1.088 27.351 1.00 90.81 104 VAL A CA 1
ATOM 843 C C . VAL A 1 104 ? -23.288 1.883 26.319 1.00 90.81 104 VAL A C 1
ATOM 845 O O . VAL A 1 104 ? -23.863 1.311 25.395 1.00 90.81 104 VAL A O 1
ATOM 848 N N . VAL A 1 105 ? -23.271 3.210 26.440 1.00 91.94 105 VAL A N 1
ATOM 849 C CA . VAL A 1 105 ? -23.926 4.114 25.489 1.00 91.94 105 VAL A CA 1
ATOM 850 C C . VAL A 1 105 ? -22.888 4.703 24.540 1.00 91.94 105 VAL A C 1
ATOM 852 O O . VAL A 1 105 ? -21.925 5.343 24.954 1.00 91.94 105 VAL A O 1
ATOM 855 N N . PHE A 1 106 ? -23.087 4.512 23.246 1.00 93.56 106 PHE A N 1
ATOM 856 C CA . PHE A 1 106 ? -22.248 5.019 22.175 1.00 93.56 106 PHE A CA 1
ATOM 857 C C . PHE A 1 106 ? -22.821 6.298 21.573 1.00 93.56 106 PHE A C 1
ATOM 859 O O . PHE A 1 106 ? -24.004 6.393 21.255 1.00 93.56 106 PHE A O 1
ATOM 866 N N . GLU A 1 107 ? -21.942 7.268 21.335 1.00 92.94 107 GLU A N 1
ATOM 867 C CA . GLU A 1 107 ? -22.252 8.507 20.623 1.00 92.94 107 GLU A CA 1
ATOM 868 C C . GLU A 1 107 ? -21.292 8.674 19.440 1.00 92.94 107 GLU A C 1
ATOM 870 O O . GLU A 1 107 ? -20.133 9.081 19.588 1.00 92.94 107 GLU A O 1
ATOM 875 N N . VAL A 1 108 ? -21.763 8.344 18.234 1.00 91.44 108 VAL A N 1
ATOM 876 C CA . VAL A 1 108 ? -20.933 8.399 17.026 1.00 91.44 108 VAL A CA 1
ATOM 877 C C . VAL A 1 108 ? -21.195 9.679 16.235 1.00 91.44 108 VAL A C 1
ATOM 879 O O . VAL A 1 108 ? -22.289 9.907 15.724 1.00 91.44 108 VAL A O 1
ATOM 882 N N . ALA A 1 109 ? -20.159 10.500 16.067 1.00 89.00 109 ALA A N 1
ATOM 883 C CA . ALA A 1 109 ? -20.196 11.704 15.242 1.00 89.00 109 ALA A CA 1
ATOM 884 C C . ALA A 1 109 ? -19.757 11.426 13.792 1.00 89.00 109 ALA A C 1
ATOM 886 O O . ALA A 1 109 ? -18.832 10.647 13.530 1.00 89.00 109 ALA A O 1
ATOM 887 N N . SER A 1 110 ? -20.370 12.116 12.827 1.00 85.81 110 SER A N 1
ATOM 888 C CA . SER A 1 110 ? -19.908 12.093 11.435 1.00 85.81 110 SER A CA 1
ATOM 889 C C . SER A 1 110 ? -18.649 12.946 11.261 1.00 85.81 110 SER A C 1
ATOM 891 O O . SER A 1 110 ? -18.594 14.087 11.705 1.00 85.81 110 SER A O 1
ATOM 893 N N . ASN A 1 111 ? -17.646 12.407 10.562 1.00 79.88 111 ASN A N 1
ATOM 894 C CA . ASN A 1 111 ? -16.484 13.170 10.085 1.00 79.88 111 ASN A CA 1
ATOM 895 C C . ASN A 1 111 ? -16.585 13.538 8.589 1.00 79.88 111 ASN A C 1
ATOM 897 O O . ASN A 1 111 ? -15.581 13.856 7.947 1.00 79.88 111 ASN A O 1
ATOM 901 N N . LYS A 1 112 ? -17.765 13.408 7.972 1.00 72.44 112 LYS A N 1
ATOM 902 C CA . LYS A 1 112 ? -17.992 13.922 6.617 1.00 72.44 112 LYS A CA 1
ATOM 903 C C . LYS A 1 112 ? -18.632 15.301 6.742 1.00 72.44 112 LYS A C 1
ATOM 905 O O . LYS A 1 112 ? -19.586 15.423 7.504 1.00 72.44 112 LYS A O 1
ATOM 910 N N . PRO A 1 113 ? -18.146 16.319 6.009 1.00 54.16 113 PRO A N 1
ATOM 911 C CA . PRO A 1 113 ? -18.867 17.579 5.952 1.00 54.16 113 PRO A CA 1
ATOM 912 C C . PRO A 1 113 ? -20.301 17.303 5.464 1.00 54.16 113 PRO A C 1
ATOM 914 O O . PRO A 1 113 ? -20.485 16.407 4.621 1.00 54.16 113 PRO A O 1
ATOM 917 N N . PRO A 1 114 ? -21.308 18.024 5.988 1.00 48.84 114 PRO A N 1
ATOM 918 C CA . PRO A 1 114 ? -22.660 17.968 5.444 1.00 48.84 114 PRO A CA 1
ATOM 919 C C . PRO A 1 114 ? -22.624 18.299 3.941 1.00 48.84 114 PRO A C 1
ATOM 921 O O . PRO A 1 114 ? -21.647 18.867 3.442 1.00 48.84 114 PRO A O 1
ATOM 924 N N . SER A 1 115 ? -23.637 17.859 3.185 1.00 46.41 115 SER A N 1
ATOM 925 C CA . SER A 1 115 ? -23.715 18.102 1.736 1.00 46.41 115 SER A CA 1
ATOM 926 C C . SER A 1 115 ? -23.470 19.579 1.402 1.00 46.41 115 SER A C 1
ATOM 928 O O . SER A 1 115 ? -23.693 20.463 2.223 1.00 46.41 115 SER A O 1
ATOM 930 N N . VAL A 1 116 ? -22.991 19.839 0.181 1.00 48.50 116 VAL A N 1
ATOM 931 C CA . VAL A 1 116 ? -22.541 21.157 -0.318 1.00 48.50 116 VAL A CA 1
ATOM 932 C C . VAL A 1 116 ? -23.580 22.278 -0.110 1.00 48.50 116 VAL A C 1
ATOM 934 O O . VAL A 1 116 ? -23.216 23.447 -0.061 1.00 48.50 116 VAL A O 1
ATOM 937 N N . GLU A 1 117 ? -24.847 21.931 0.109 1.00 45.53 117 GLU A N 1
ATOM 938 C CA . GLU A 1 117 ? -25.948 22.845 0.438 1.00 45.53 117 GLU A CA 1
ATOM 939 C C . GLU A 1 117 ? -25.851 23.486 1.836 1.00 45.53 117 GLU A C 1
ATOM 941 O O . GLU A 1 117 ? -26.426 24.546 2.048 1.00 45.53 117 GLU A O 1
ATOM 946 N N . ALA A 1 118 ? -25.098 22.906 2.777 1.00 44.09 118 ALA A N 1
ATOM 947 C CA . ALA A 1 118 ? -24.892 23.466 4.119 1.00 44.09 118 ALA A CA 1
ATOM 948 C C . ALA A 1 118 ? -23.621 24.336 4.240 1.00 44.09 118 ALA A C 1
ATOM 950 O O . ALA A 1 118 ? -23.398 24.979 5.263 1.00 44.09 118 ALA A O 1
ATOM 951 N N . VAL A 1 119 ? -22.767 24.362 3.208 1.00 42.16 119 VAL A N 1
ATOM 952 C CA . VAL A 1 119 ? -21.461 25.057 3.228 1.00 42.16 119 VAL A CA 1
ATOM 953 C C . VAL A 1 119 ? -21.575 26.521 2.767 1.00 42.16 119 VAL A C 1
ATOM 955 O O . VAL A 1 119 ? -20.648 27.310 2.935 1.00 42.16 119 VAL A O 1
ATOM 958 N N . SER A 1 120 ? -22.730 26.939 2.247 1.00 42.00 120 SER A N 1
ATOM 959 C CA . SER A 1 120 ? -23.002 28.322 1.825 1.00 42.00 120 SER A CA 1
ATOM 960 C C . SER A 1 120 ? -23.143 29.328 2.979 1.00 42.00 120 SER A C 1
ATOM 962 O O . SER A 1 120 ? -23.221 30.521 2.708 1.00 42.00 120 SER A O 1
ATOM 964 N N . GLN A 1 121 ? -23.120 28.891 4.246 1.00 44.56 121 GLN A N 1
ATOM 965 C CA . GLN A 1 121 ? -23.252 29.769 5.423 1.00 44.56 121 GLN A CA 1
ATOM 966 C C . GLN A 1 121 ? -21.986 29.881 6.295 1.00 44.56 121 GLN A C 1
ATOM 968 O O . GLN A 1 121 ? -22.017 30.538 7.329 1.00 44.56 121 GLN A O 1
ATOM 973 N N . GLN A 1 122 ? -20.859 29.288 5.888 1.00 40.56 122 GLN A N 1
ATOM 974 C CA . GLN A 1 122 ? -19.576 29.402 6.607 1.00 40.56 122 GLN A CA 1
ATOM 975 C C . GLN A 1 122 ? -18.432 29.829 5.678 1.00 40.56 122 GLN A C 1
ATOM 977 O O . GLN A 1 122 ? -17.327 29.294 5.727 1.00 40.56 122 GLN A O 1
ATOM 982 N N . ARG A 1 123 ? -18.692 30.803 4.800 1.00 41.38 123 ARG A N 1
ATOM 983 C CA . ARG A 1 123 ? -17.620 31.546 4.133 1.00 41.38 123 ARG A CA 1
ATOM 984 C C . ARG A 1 123 ? -17.219 32.695 5.038 1.00 41.38 123 ARG A C 1
ATOM 986 O O . ARG A 1 123 ? -17.931 33.683 5.064 1.00 41.38 123 ARG A O 1
ATOM 993 N N . ASP A 1 124 ? -16.136 32.496 5.784 1.00 37.41 124 ASP A N 1
ATOM 994 C CA . ASP A 1 124 ? -15.182 33.575 6.091 1.00 37.41 124 ASP A CA 1
ATOM 995 C C . ASP A 1 124 ? -13.856 33.101 6.710 1.00 37.41 124 ASP A C 1
ATOM 997 O O . ASP A 1 124 ? -12.980 33.924 6.960 1.00 37.41 124 ASP A O 1
ATOM 1001 N N . GLN A 1 125 ? -13.611 31.798 6.905 1.00 40.28 125 GLN A N 1
ATOM 1002 C CA . GLN A 1 125 ? -12.287 31.325 7.334 1.00 40.28 125 GLN A CA 1
ATOM 1003 C C . GLN A 1 125 ? -11.893 30.015 6.629 1.00 40.28 125 GLN A C 1
ATOM 1005 O O . GLN A 1 125 ? -12.672 29.071 6.584 1.00 40.28 125 GLN A O 1
ATOM 1010 N N . GLU A 1 126 ? -10.653 29.987 6.121 1.00 36.12 126 GLU A N 1
ATOM 1011 C CA . GLU A 1 126 ? -9.901 28.852 5.538 1.00 36.12 126 GLU A CA 1
ATOM 1012 C C . GLU A 1 126 ? -9.971 28.608 4.015 1.00 36.12 126 GLU A C 1
ATOM 1014 O O . GLU A 1 126 ? -10.373 27.552 3.524 1.00 36.12 126 GLU A O 1
ATOM 1019 N N . ASP A 1 127 ? -9.388 29.539 3.258 1.00 34.47 127 ASP A N 1
ATOM 1020 C CA . ASP A 1 127 ? -9.087 29.409 1.823 1.00 34.47 127 ASP A CA 1
ATOM 1021 C C . ASP A 1 127 ? -7.752 28.670 1.521 1.00 34.47 127 ASP A C 1
ATOM 1023 O O . ASP A 1 127 ? -7.054 28.987 0.567 1.00 34.47 127 ASP A O 1
ATOM 1027 N N . ASP A 1 128 ? -7.352 27.660 2.308 1.00 38.47 128 ASP A N 1
ATOM 1028 C CA . ASP A 1 128 ? -6.060 26.948 2.103 1.00 38.47 128 ASP A CA 1
ATOM 1029 C C . ASP A 1 128 ? -6.220 25.509 1.543 1.00 38.47 128 ASP A C 1
ATOM 1031 O O . ASP A 1 128 ? -5.293 24.890 1.001 1.00 38.47 128 ASP A O 1
ATOM 1035 N N . PHE A 1 129 ? -7.431 24.941 1.607 1.00 33.66 129 PHE A N 1
ATOM 1036 C CA . PHE A 1 129 ? -7.700 23.572 1.136 1.00 33.66 129 PHE A CA 1
ATOM 1037 C C . PHE A 1 129 ? -8.170 23.481 -0.324 1.00 33.66 129 PHE A C 1
ATOM 1039 O O . PHE A 1 129 ? -7.935 22.452 -0.968 1.00 33.66 129 PHE A O 1
ATOM 1046 N N . SER A 1 130 ? -8.806 24.527 -0.860 1.00 34.41 130 SER A N 1
ATOM 1047 C CA . SER A 1 130 ? -9.337 24.556 -2.233 1.00 34.41 130 SER A CA 1
ATOM 1048 C C . SER A 1 130 ? -8.242 24.866 -3.268 1.00 34.41 130 SER A C 1
ATOM 1050 O O . SER A 1 130 ? -8.151 24.176 -4.285 1.00 34.41 130 SER A O 1
ATOM 1052 N N . LEU A 1 131 ? -7.339 25.804 -2.956 1.00 36.81 131 LEU A N 1
ATOM 1053 C CA . LEU A 1 131 ? -6.240 26.267 -3.817 1.00 36.81 131 LEU A CA 1
ATOM 1054 C C . LEU A 1 131 ? -5.194 25.184 -4.138 1.00 36.81 131 LEU A C 1
ATOM 1056 O O . LEU A 1 131 ? -4.650 25.142 -5.243 1.00 36.81 131 LEU A O 1
ATOM 1060 N N . ASN A 1 132 ? -4.947 24.245 -3.218 1.00 40.06 132 ASN A N 1
ATOM 1061 C CA . ASN A 1 132 ? -3.930 23.203 -3.409 1.00 40.06 132 ASN A CA 1
ATOM 1062 C C . ASN A 1 132 ? -4.284 22.185 -4.515 1.00 40.06 132 ASN A C 1
ATOM 1064 O O . ASN A 1 132 ? -3.388 21.656 -5.171 1.00 40.06 132 ASN A O 1
ATOM 1068 N N . ARG A 1 133 ? -5.573 21.902 -4.764 1.00 44.03 133 ARG A N 1
ATOM 1069 C CA . ARG A 1 133 ? -5.985 20.960 -5.829 1.00 44.03 133 ARG A CA 1
ATOM 1070 C C . ARG A 1 133 ? -5.970 21.593 -7.220 1.00 44.03 133 ARG A C 1
ATOM 1072 O O . ARG A 1 133 ? -5.659 20.897 -8.187 1.00 44.03 133 ARG A O 1
ATOM 1079 N N . THR A 1 134 ? -6.292 22.880 -7.324 1.00 46.84 134 THR A N 1
ATOM 1080 C CA . THR A 1 134 ? -6.238 23.654 -8.573 1.00 46.84 134 THR A CA 1
ATOM 1081 C C . THR A 1 134 ? -4.793 23.926 -8.989 1.00 46.84 134 THR A C 1
ATOM 1083 O O . THR A 1 134 ? -4.450 23.654 -10.137 1.00 46.84 134 THR A O 1
ATOM 1086 N N . ALA A 1 135 ? -3.914 24.315 -8.058 1.00 45.09 135 ALA A N 1
ATOM 1087 C CA . ALA A 1 135 ? -2.489 24.527 -8.335 1.00 45.09 135 ALA A CA 1
ATOM 1088 C C . ALA A 1 135 ? -1.763 23.242 -8.790 1.00 45.09 135 ALA A C 1
ATOM 1090 O O . ALA A 1 135 ? -1.007 23.265 -9.761 1.00 45.09 135 ALA A O 1
ATOM 1091 N N . ASP A 1 136 ? -2.047 22.094 -8.158 1.00 44.94 136 ASP A N 1
ATOM 1092 C CA . ASP A 1 136 ? -1.537 20.780 -8.586 1.00 44.94 136 ASP A CA 1
ATOM 1093 C C . ASP A 1 136 ? -1.963 20.436 -10.025 1.00 44.94 136 ASP A C 1
ATOM 1095 O O . ASP A 1 136 ? -1.192 19.859 -10.794 1.00 44.94 136 ASP A O 1
ATOM 1099 N N . GLY A 1 137 ? -3.204 20.770 -10.395 1.00 49.81 137 GLY A N 1
ATOM 1100 C CA . GLY A 1 137 ? -3.744 20.543 -11.734 1.00 49.81 137 GLY A CA 1
ATOM 1101 C C . GLY A 1 137 ? -3.104 21.428 -12.803 1.00 49.81 137 GLY A C 1
ATOM 1102 O O . GLY A 1 137 ? -2.959 20.978 -13.939 1.00 49.81 137 GLY A O 1
ATOM 1103 N N . GLU A 1 138 ? -2.701 22.643 -12.434 1.00 49.03 138 GLU A N 1
ATOM 1104 C CA . GLU A 1 138 ? -2.093 23.647 -13.312 1.00 49.03 138 GLU A CA 1
ATOM 1105 C C . GLU A 1 138 ? -0.589 23.405 -13.503 1.00 49.03 138 GLU A C 1
ATOM 1107 O O . GLU A 1 138 ? -0.119 23.377 -14.635 1.00 49.03 138 GLU A O 1
ATOM 1112 N N . ILE A 1 139 ? 0.166 23.097 -12.440 1.00 50.25 139 ILE A N 1
ATOM 1113 C CA . ILE A 1 139 ? 1.621 22.855 -12.528 1.00 50.25 139 ILE A CA 1
ATOM 1114 C C . ILE A 1 139 ? 1.939 21.561 -13.299 1.00 50.25 139 ILE A C 1
ATOM 1116 O O . ILE A 1 139 ? 2.970 21.456 -13.965 1.00 50.25 139 ILE A O 1
ATOM 1120 N N . ILE A 1 140 ? 1.032 20.577 -13.294 1.00 53.50 140 ILE A N 1
ATOM 1121 C CA . ILE A 1 140 ? 1.152 19.384 -14.149 1.00 53.50 140 ILE A CA 1
ATOM 1122 C C . ILE A 1 140 ? 1.018 19.739 -15.645 1.00 53.50 140 ILE A C 1
ATOM 1124 O O . ILE A 1 140 ? 1.583 19.018 -16.465 1.00 53.50 140 ILE A O 1
ATOM 1128 N N . LYS A 1 141 ? 0.321 20.830 -16.012 1.00 53.88 141 LYS A N 1
ATOM 1129 C CA . LYS A 1 141 ? 0.198 21.303 -17.408 1.00 53.88 141 LYS A CA 1
ATOM 1130 C C . LYS A 1 141 ? 1.459 22.018 -17.916 1.00 53.88 141 LYS A C 1
ATOM 1132 O O . LYS A 1 141 ? 1.602 22.174 -19.120 1.00 53.88 141 LYS A O 1
ATOM 1137 N N . VAL A 1 142 ? 2.352 22.457 -17.023 1.00 51.88 142 VAL A N 1
ATOM 1138 C CA . VAL A 1 142 ? 3.499 23.323 -17.371 1.00 51.88 142 VAL A CA 1
ATOM 1139 C C . VAL A 1 142 ? 4.640 22.570 -18.056 1.00 51.88 142 VAL A C 1
ATOM 1141 O O . VAL A 1 142 ? 5.442 23.180 -18.752 1.00 51.88 142 VAL A O 1
ATOM 1144 N N . VAL A 1 143 ? 4.735 21.254 -17.891 1.00 56.28 143 VAL A N 1
ATOM 1145 C CA . VAL A 1 143 ? 5.878 20.506 -18.425 1.00 56.28 143 VAL A CA 1
ATOM 1146 C C . VAL A 1 143 ? 5.482 19.799 -19.712 1.00 56.28 143 VAL A C 1
ATOM 1148 O O . VAL A 1 143 ? 4.537 19.004 -19.717 1.00 56.28 143 VAL A O 1
ATOM 1151 N N . ARG A 1 144 ? 6.216 20.097 -20.784 1.00 58.22 144 ARG A N 1
ATOM 1152 C CA . ARG A 1 144 ? 5.939 19.606 -22.134 1.00 58.22 144 ARG A CA 1
ATOM 1153 C C . ARG A 1 144 ? 6.310 18.126 -22.250 1.00 58.22 144 ARG A C 1
ATOM 1155 O O . ARG A 1 144 ? 6.977 17.572 -21.377 1.00 58.22 144 ARG A O 1
ATOM 1162 N N . ALA A 1 145 ? 5.821 17.469 -23.301 1.00 55.03 145 ALA A N 1
ATOM 1163 C CA . ALA A 1 145 ? 6.109 16.057 -23.556 1.00 55.03 145 ALA A CA 1
ATOM 1164 C C . ALA A 1 145 ? 7.611 15.807 -23.778 1.00 55.03 145 ALA A C 1
ATOM 1166 O O . ALA A 1 145 ? 8.141 14.825 -23.258 1.00 55.03 145 ALA A O 1
ATOM 1167 N N . ASP A 1 146 ? 8.282 16.741 -24.454 1.00 54.47 146 ASP A N 1
ATOM 1168 C CA . ASP A 1 146 ? 9.712 16.673 -24.774 1.00 54.47 146 ASP A CA 1
ATOM 1169 C C . ASP A 1 146 ? 10.592 16.743 -23.511 1.00 54.47 146 ASP A C 1
ATOM 1171 O O . ASP A 1 146 ? 11.577 16.020 -23.393 1.00 54.47 146 ASP A O 1
ATOM 1175 N N . ASP A 1 147 ? 10.152 17.477 -22.483 1.00 70.19 147 ASP A N 1
ATOM 1176 C CA . ASP A 1 147 ? 10.881 17.653 -21.217 1.00 70.19 147 ASP A CA 1
ATOM 1177 C C . ASP A 1 147 ? 10.872 16.400 -20.316 1.00 70.19 147 ASP A C 1
ATOM 1179 O O . ASP A 1 147 ? 11.461 16.390 -19.231 1.00 70.19 147 ASP A O 1
ATOM 1183 N N . ILE A 1 148 ? 10.130 15.346 -20.672 1.00 72.69 148 ILE A N 1
ATOM 1184 C CA . ILE A 1 148 ? 9.927 14.203 -19.772 1.00 72.69 148 ILE A CA 1
ATOM 1185 C C . ILE A 1 148 ? 11.115 13.255 -19.764 1.00 72.69 148 ILE A C 1
ATOM 1187 O O . ILE A 1 148 ? 11.463 12.726 -18.705 1.00 72.69 148 ILE A O 1
ATOM 1191 N N . TRP A 1 149 ? 11.741 13.039 -20.915 1.00 76.56 149 TRP A N 1
ATOM 1192 C CA . TRP A 1 149 ? 12.953 12.231 -20.992 1.00 76.56 149 TRP A CA 1
ATOM 1193 C C . TRP A 1 149 ? 14.102 12.901 -20.241 1.00 76.56 149 TRP A C 1
ATOM 1195 O O . TRP A 1 149 ? 14.826 12.225 -19.502 1.00 76.56 149 TRP A O 1
ATOM 1205 N N . ASP A 1 150 ? 14.184 14.227 -20.331 1.00 80.62 150 ASP A N 1
ATOM 1206 C CA . ASP A 1 150 ? 15.121 15.042 -19.564 1.00 80.62 150 ASP A CA 1
ATOM 1207 C C . ASP A 1 150 ? 14.813 14.976 -18.069 1.00 80.62 150 ASP A C 1
ATOM 1209 O O . ASP A 1 150 ? 15.697 14.677 -17.271 1.00 80.62 150 ASP A O 1
ATOM 1213 N N . LEU A 1 151 ? 13.541 15.105 -17.679 1.00 80.00 151 LEU A N 1
ATOM 1214 C CA . LEU A 1 151 ? 13.104 14.950 -16.291 1.00 80.00 151 LEU A CA 1
ATOM 1215 C C . LEU A 1 151 ? 13.480 13.577 -15.710 1.00 80.00 151 LEU A C 1
ATOM 1217 O O . LEU A 1 151 ? 13.989 13.490 -14.589 1.00 80.00 151 LEU A O 1
ATOM 1221 N N . LEU A 1 152 ? 13.229 12.487 -16.441 1.00 83.81 152 LEU A N 1
ATOM 1222 C CA . LEU A 1 152 ? 13.599 11.138 -16.003 1.00 83.81 152 LEU A CA 1
ATOM 1223 C C . LEU A 1 152 ? 15.116 11.001 -15.861 1.00 83.81 152 LEU A C 1
ATOM 1225 O O . LEU A 1 152 ? 15.593 10.486 -14.845 1.00 83.81 152 LEU A O 1
ATOM 1229 N N . SER A 1 153 ? 15.863 11.498 -16.845 1.00 85.81 153 SER A N 1
ATOM 1230 C CA . SER A 1 153 ? 17.325 11.457 -16.864 1.00 85.81 153 SER A CA 1
ATOM 1231 C C . SER A 1 153 ? 17.928 12.274 -15.719 1.00 85.81 153 SER A C 1
ATOM 1233 O O . SER A 1 153 ? 18.825 11.794 -15.023 1.00 85.81 153 SER A O 1
ATOM 1235 N N . ASP A 1 154 ? 17.382 13.453 -15.436 1.00 87.00 154 ASP A N 1
ATOM 1236 C CA . ASP A 1 154 ? 17.806 14.337 -14.352 1.00 87.00 154 ASP A CA 1
ATOM 1237 C C . ASP A 1 154 ? 17.550 13.737 -12.977 1.00 87.00 154 ASP A C 1
ATOM 1239 O O . ASP A 1 154 ? 18.439 13.734 -12.112 1.00 87.00 154 ASP A O 1
ATOM 1243 N N . ILE A 1 155 ? 16.356 13.178 -12.761 1.00 88.50 155 ILE A N 1
ATOM 1244 C CA . ILE A 1 155 ? 16.034 12.508 -11.500 1.00 88.50 155 ILE A CA 1
ATOM 1245 C C . ILE A 1 155 ? 16.926 11.274 -11.333 1.00 88.50 155 ILE A C 1
ATOM 1247 O O . ILE A 1 155 ? 17.491 11.081 -10.252 1.00 88.50 155 ILE A O 1
ATOM 1251 N N . LYS A 1 156 ? 17.110 10.463 -12.384 1.00 90.12 156 LYS A N 1
ATOM 1252 C CA . LYS A 1 156 ? 17.984 9.283 -12.350 1.00 90.12 156 LYS A CA 1
ATOM 1253 C C . LYS A 1 156 ? 19.426 9.669 -12.004 1.00 90.12 156 LYS A C 1
ATOM 1255 O O . LYS A 1 156 ? 19.996 9.103 -11.070 1.00 90.12 156 LYS A O 1
ATOM 1260 N N . ARG A 1 157 ? 19.983 10.678 -12.676 1.00 91.06 157 ARG A N 1
ATOM 1261 C CA . ARG A 1 157 ? 21.327 11.215 -12.411 1.00 91.06 157 ARG A CA 1
ATOM 1262 C C . ARG A 1 157 ? 21.453 11.744 -10.984 1.00 91.06 157 ARG A C 1
ATOM 1264 O O . ARG A 1 157 ? 22.463 11.527 -10.316 1.00 91.06 157 ARG A O 1
ATOM 1271 N N . THR A 1 158 ? 20.411 12.399 -10.476 1.00 91.50 158 THR A N 1
ATOM 1272 C CA . THR A 1 158 ? 20.367 12.882 -9.090 1.00 91.50 158 THR A CA 1
ATOM 1273 C C . THR A 1 158 ? 20.386 11.724 -8.092 1.00 91.50 158 THR A C 1
ATOM 1275 O O . THR A 1 158 ? 21.113 11.795 -7.098 1.00 91.50 158 THR A O 1
ATOM 1278 N N . ILE A 1 159 ? 19.643 10.641 -8.354 1.00 92.38 159 ILE A N 1
ATOM 1279 C CA . ILE A 1 159 ? 19.684 9.409 -7.548 1.00 92.38 159 ILE A CA 1
ATOM 1280 C C . ILE A 1 159 ? 21.106 8.843 -7.536 1.00 92.38 159 ILE A C 1
ATOM 1282 O O . ILE A 1 159 ? 21.645 8.580 -6.464 1.00 92.38 159 ILE A O 1
ATOM 1286 N N . GLU A 1 160 ? 21.739 8.709 -8.699 1.00 91.56 160 GLU A N 1
ATOM 1287 C CA . GLU A 1 160 ? 23.092 8.153 -8.821 1.00 91.56 160 GLU A CA 1
ATOM 1288 C C . GLU A 1 160 ? 24.143 9.000 -8.100 1.00 91.56 160 GLU A C 1
ATOM 1290 O O . GLU A 1 160 ? 25.010 8.455 -7.422 1.00 91.56 160 GLU A O 1
ATOM 1295 N N . LYS A 1 161 ? 24.020 10.330 -8.159 1.00 92.75 161 LYS A N 1
ATOM 1296 C CA . LYS A 1 161 ? 24.952 11.259 -7.509 1.00 92.75 161 LYS A CA 1
ATOM 1297 C C . LYS A 1 161 ? 24.768 11.357 -5.992 1.00 92.75 161 LYS A C 1
ATOM 1299 O O . LYS A 1 161 ? 25.731 11.622 -5.278 1.00 92.75 161 LYS A O 1
ATOM 1304 N N . LYS A 1 162 ? 23.534 11.244 -5.485 1.00 93.25 162 LYS A N 1
ATOM 1305 C CA . LYS A 1 162 ? 23.207 11.550 -4.076 1.00 93.25 162 LYS A CA 1
ATOM 1306 C C . LYS A 1 162 ? 22.943 10.313 -3.216 1.00 93.25 162 LYS A C 1
ATOM 1308 O O . LYS A 1 162 ? 23.038 10.405 -1.993 1.00 93.25 162 LYS A O 1
ATOM 1313 N N . VAL A 1 163 ? 22.600 9.167 -3.805 1.00 93.25 163 VAL A N 1
ATOM 1314 C CA . VAL A 1 163 ? 22.291 7.941 -3.055 1.00 93.25 163 VAL A CA 1
ATOM 1315 C C . VAL A 1 163 ? 23.517 7.036 -2.986 1.00 93.25 163 VAL A C 1
ATOM 1317 O O . VAL A 1 163 ? 23.755 6.213 -3.862 1.00 93.25 163 VAL A O 1
ATOM 1320 N N . MET A 1 164 ? 24.253 7.132 -1.877 1.00 90.19 164 MET A N 1
ATOM 1321 C CA . MET A 1 164 ? 25.489 6.361 -1.662 1.00 90.19 164 MET A CA 1
ATOM 1322 C C . MET A 1 164 ? 25.261 4.844 -1.556 1.00 90.19 164 MET A C 1
ATOM 1324 O O . MET A 1 164 ? 26.118 4.040 -1.915 1.00 90.19 164 MET A O 1
ATOM 1328 N N . LYS A 1 165 ? 24.102 4.416 -1.037 1.00 93.88 165 LYS A N 1
ATOM 1329 C CA . LYS A 1 165 ? 23.797 2.990 -0.851 1.00 93.88 165 LYS A CA 1
ATOM 1330 C C . LYS A 1 165 ? 23.344 2.376 -2.177 1.00 93.88 165 LYS A C 1
ATOM 1332 O O . LYS A 1 165 ? 22.218 2.637 -2.599 1.00 93.88 165 LYS A O 1
ATOM 1337 N N . ARG A 1 166 ? 24.163 1.491 -2.764 1.00 93.75 166 ARG A N 1
ATOM 1338 C CA . ARG A 1 166 ? 23.880 0.792 -4.041 1.00 93.75 166 ARG A CA 1
ATOM 1339 C C . ARG A 1 166 ? 22.482 0.174 -4.090 1.00 93.75 166 ARG A C 1
ATOM 1341 O O . ARG A 1 166 ? 21.719 0.461 -5.005 1.00 93.75 166 ARG A O 1
ATOM 1348 N N . ARG A 1 167 ? 22.107 -0.562 -3.038 1.00 94.25 167 ARG A N 1
ATOM 1349 C CA . ARG A 1 167 ? 20.761 -1.129 -2.869 1.00 94.25 167 ARG A CA 1
ATOM 1350 C C . ARG A 1 167 ? 19.647 -0.087 -2.994 1.00 94.25 167 ARG A C 1
ATOM 1352 O O . ARG A 1 167 ? 18.696 -0.292 -3.735 1.00 94.25 167 ARG A O 1
ATOM 1359 N N . LEU A 1 168 ? 19.748 1.023 -2.260 1.00 94.12 168 LEU A N 1
ATOM 1360 C CA . LEU A 1 168 ? 18.710 2.057 -2.268 1.00 94.12 168 LEU A CA 1
ATOM 1361 C C . LEU A 1 168 ? 18.659 2.778 -3.620 1.00 94.12 168 LEU A C 1
ATOM 1363 O O . LEU A 1 168 ? 17.576 3.093 -4.097 1.00 94.12 168 LEU A O 1
ATOM 1367 N N . SER A 1 169 ? 19.817 3.007 -4.241 1.00 94.81 169 SER A N 1
ATOM 1368 C CA . SER A 1 169 ? 19.910 3.599 -5.577 1.00 94.81 169 SER A CA 1
ATOM 1369 C C . SER A 1 169 ? 19.203 2.724 -6.619 1.00 94.81 169 SER A C 1
ATOM 1371 O O . SER A 1 169 ? 18.360 3.223 -7.361 1.00 94.81 169 SER A O 1
ATOM 1373 N N . ALA A 1 170 ? 19.453 1.410 -6.613 1.00 95.31 170 ALA A N 1
ATOM 1374 C CA . ALA A 1 170 ? 18.765 0.455 -7.482 1.00 95.31 170 ALA A CA 1
ATOM 1375 C C . ALA A 1 170 ? 17.243 0.442 -7.251 1.00 95.31 170 ALA A C 1
ATOM 1377 O O . ALA A 1 170 ? 16.478 0.593 -8.201 1.00 95.31 170 ALA A O 1
ATOM 1378 N N . GLU A 1 171 ? 16.804 0.359 -5.988 1.00 95.12 171 GLU A N 1
ATOM 1379 C CA . GLU A 1 171 ? 15.386 0.425 -5.608 1.00 95.12 171 GLU A CA 1
ATOM 1380 C C . GLU A 1 171 ? 14.707 1.715 -6.126 1.00 95.12 171 GLU A C 1
ATOM 1382 O O . GLU A 1 171 ? 13.619 1.661 -6.697 1.00 95.12 171 GLU A O 1
ATOM 1387 N N . MET A 1 172 ? 15.343 2.883 -5.970 1.00 94.81 172 MET A N 1
ATOM 1388 C CA . MET A 1 172 ? 14.786 4.168 -6.418 1.00 94.81 172 MET A CA 1
ATOM 1389 C C . MET A 1 172 ? 14.761 4.311 -7.946 1.00 94.81 172 MET A C 1
ATOM 1391 O O . MET A 1 172 ? 13.781 4.827 -8.485 1.00 94.81 172 MET A O 1
ATOM 1395 N N . LYS A 1 173 ? 15.806 3.845 -8.647 1.00 93.69 173 LYS A N 1
ATOM 1396 C CA . LYS A 1 173 ? 15.855 3.839 -10.119 1.00 93.69 173 LYS A CA 1
ATOM 1397 C C . LYS A 1 173 ? 14.792 2.925 -10.718 1.00 93.69 173 LYS A C 1
ATOM 1399 O O . LYS A 1 173 ? 14.136 3.315 -11.683 1.00 93.69 173 LYS A O 1
ATOM 1404 N N . TYR A 1 174 ? 14.580 1.756 -10.114 1.00 95.00 174 TYR A N 1
ATOM 1405 C CA . TYR A 1 174 ? 13.496 0.850 -10.481 1.00 95.00 174 TYR A CA 1
ATOM 1406 C C . TYR A 1 174 ? 12.129 1.521 -10.312 1.00 95.00 174 TYR A C 1
ATOM 1408 O O . TYR A 1 174 ? 11.348 1.555 -11.259 1.00 95.00 174 TYR A O 1
ATOM 1416 N N . VAL A 1 175 ? 11.859 2.127 -9.147 1.00 93.81 175 VAL A N 1
ATOM 1417 C CA . VAL A 1 175 ? 10.588 2.831 -8.900 1.00 93.81 175 VAL A CA 1
ATOM 1418 C C . VAL A 1 175 ? 10.363 3.943 -9.922 1.00 93.81 175 VAL A C 1
ATOM 1420 O O . VAL A 1 175 ? 9.280 4.007 -10.494 1.00 93.81 175 VAL A O 1
ATOM 1423 N N . LEU A 1 176 ? 11.363 4.790 -10.184 1.00 91.62 176 LEU A N 1
ATOM 1424 C CA . LEU A 1 176 ? 11.256 5.874 -11.165 1.00 91.62 176 LEU A CA 1
ATOM 1425 C C . LEU A 1 176 ? 10.899 5.336 -12.557 1.00 91.62 176 LEU A C 1
ATOM 1427 O O . LEU A 1 176 ? 9.889 5.731 -13.131 1.00 91.62 176 LEU A O 1
ATOM 1431 N N . THR A 1 177 ? 11.713 4.413 -13.060 1.00 91.19 177 THR A N 1
ATOM 1432 C CA . THR A 1 177 ? 11.636 3.934 -14.443 1.00 91.19 177 THR A CA 1
ATOM 1433 C C . THR A 1 177 ? 10.365 3.124 -14.668 1.00 91.19 177 THR A C 1
ATOM 1435 O O . THR A 1 177 ? 9.550 3.427 -15.534 1.00 91.19 177 THR A O 1
ATOM 1438 N N . VAL A 1 178 ? 10.130 2.118 -13.832 1.00 92.06 178 VAL A N 1
ATOM 1439 C CA . VAL A 1 178 ? 9.055 1.151 -14.060 1.00 92.06 178 VAL A CA 1
ATOM 1440 C C . VAL A 1 178 ? 7.688 1.769 -13.759 1.00 92.06 178 VAL A C 1
ATOM 1442 O O . VAL A 1 178 ? 6.723 1.441 -14.446 1.00 92.06 178 VAL A O 1
ATOM 1445 N N . SER A 1 179 ? 7.586 2.712 -12.806 1.00 89.69 179 SER A N 1
ATOM 1446 C CA . SER A 1 179 ? 6.332 3.455 -12.583 1.00 89.69 179 SER A CA 1
ATOM 1447 C C . SER A 1 179 ? 5.945 4.307 -13.787 1.00 89.69 179 SER A C 1
ATOM 1449 O O . SER A 1 179 ? 4.755 4.436 -14.084 1.00 89.69 179 SER A O 1
ATOM 1451 N N . PHE A 1 180 ? 6.944 4.851 -14.484 1.00 86.19 180 PHE A N 1
ATOM 1452 C CA . PHE A 1 180 ? 6.761 5.669 -15.668 1.00 86.19 180 PHE A CA 1
ATOM 1453 C C . PHE A 1 180 ? 6.241 4.844 -16.846 1.00 86.19 180 PHE A C 1
ATOM 1455 O O . PHE A 1 180 ? 5.101 5.044 -17.261 1.00 86.19 180 PHE A O 1
ATOM 1462 N N . PHE A 1 181 ? 7.006 3.850 -17.301 1.00 86.12 181 PHE A N 1
ATOM 1463 C CA . PHE A 1 181 ? 6.647 3.048 -18.478 1.00 86.12 181 PHE A CA 1
ATOM 1464 C C . PHE A 1 181 ? 5.365 2.225 -18.302 1.00 86.12 181 PHE A C 1
ATOM 1466 O O . PHE A 1 181 ? 4.664 1.958 -19.272 1.00 86.12 181 PHE A O 1
ATOM 1473 N N . ASN A 1 182 ? 5.013 1.851 -17.067 1.00 86.88 182 ASN A N 1
ATOM 1474 C CA . ASN A 1 182 ? 3.809 1.061 -16.795 1.00 86.88 182 ASN A CA 1
ATOM 1475 C C . ASN A 1 182 ? 2.605 1.883 -16.320 1.00 86.88 182 ASN A C 1
ATOM 1477 O O . ASN A 1 182 ? 1.573 1.301 -15.968 1.00 86.88 182 ASN A O 1
ATOM 1481 N N . CYS A 1 183 ? 2.706 3.216 -16.239 1.00 83.12 183 CYS A N 1
ATOM 1482 C CA . CYS A 1 183 ? 1.679 4.053 -15.597 1.00 83.12 183 CYS A CA 1
ATOM 1483 C C . CYS A 1 183 ? 1.260 3.507 -14.218 1.00 83.12 183 CYS A C 1
ATOM 1485 O O . CYS A 1 183 ? 0.074 3.467 -13.865 1.00 83.12 183 CYS A O 1
ATOM 1487 N N . ALA A 1 184 ? 2.226 2.982 -13.473 1.00 83.50 184 ALA A N 1
ATOM 1488 C CA . ALA A 1 184 ? 1.975 2.142 -12.317 1.00 83.50 184 ALA A CA 1
ATOM 1489 C C . ALA A 1 184 ? 2.060 2.958 -11.028 1.00 83.50 184 ALA A C 1
ATOM 1491 O O . ALA A 1 184 ? 2.884 3.862 -10.885 1.00 83.50 184 ALA A O 1
ATOM 1492 N N . LEU A 1 185 ? 1.195 2.638 -10.068 1.00 85.56 185 LEU A N 1
ATOM 1493 C CA . LEU A 1 185 ? 1.353 3.141 -8.708 1.00 85.56 185 LEU A CA 1
ATOM 1494 C C . LEU A 1 185 ? 2.449 2.359 -7.993 1.00 85.56 185 LEU A C 1
ATOM 1496 O O . LEU A 1 185 ? 2.644 1.182 -8.275 1.00 85.56 185 LEU A O 1
ATOM 1500 N N . PHE A 1 186 ? 3.072 2.960 -6.972 1.00 89.75 186 PHE A N 1
ATOM 1501 C CA . PHE A 1 186 ? 4.035 2.252 -6.117 1.00 89.75 186 PHE A CA 1
ATOM 1502 C C . PHE A 1 186 ? 3.500 0.906 -5.599 1.00 89.75 186 PHE A C 1
ATOM 1504 O O . PHE A 1 186 ? 4.246 -0.064 -5.552 1.00 89.75 186 PHE A O 1
ATOM 1511 N N . ASN A 1 187 ? 2.209 0.823 -5.251 1.00 88.75 187 ASN A N 1
ATOM 1512 C CA . ASN A 1 187 ? 1.599 -0.438 -4.826 1.00 88.75 187 ASN A CA 1
ATOM 1513 C C . ASN A 1 187 ? 1.652 -1.516 -5.911 1.00 88.75 187 ASN A C 1
ATOM 1515 O O . ASN A 1 187 ? 1.892 -2.665 -5.562 1.00 88.75 187 ASN A O 1
ATOM 1519 N N . ASP A 1 188 ? 1.490 -1.152 -7.184 1.00 90.81 188 ASP A N 1
ATOM 1520 C CA . ASP A 1 188 ? 1.572 -2.104 -8.292 1.00 90.81 188 ASP A CA 1
ATOM 1521 C C . ASP A 1 188 ? 3.007 -2.649 -8.409 1.00 90.81 188 ASP A C 1
ATOM 1523 O O . ASP A 1 188 ? 3.217 -3.857 -8.435 1.00 90.81 188 ASP A O 1
ATOM 1527 N N . LEU A 1 189 ? 4.008 -1.759 -8.368 1.00 93.94 189 LEU A N 1
ATOM 1528 C CA . LEU A 1 189 ? 5.433 -2.128 -8.394 1.00 93.94 189 LEU A CA 1
ATOM 1529 C C . LEU A 1 189 ? 5.837 -3.001 -7.209 1.00 93.94 189 LEU A C 1
ATOM 1531 O O . LEU A 1 189 ? 6.601 -3.948 -7.359 1.00 93.94 189 LEU A O 1
ATOM 1535 N N . LYS A 1 190 ? 5.352 -2.645 -6.019 1.00 94.19 190 LYS A N 1
ATOM 1536 C CA . LYS A 1 190 ? 5.645 -3.340 -4.770 1.00 94.19 190 LYS A CA 1
ATOM 1537 C C . LYS A 1 190 ? 5.045 -4.741 -4.778 1.00 94.19 190 LYS A C 1
ATOM 1539 O O . LYS A 1 190 ? 5.743 -5.679 -4.416 1.00 94.19 190 LYS A O 1
ATOM 1544 N N . ASN A 1 191 ? 3.777 -4.859 -5.180 1.00 93.31 191 ASN A N 1
ATOM 1545 C CA . ASN A 1 191 ? 2.992 -6.091 -5.114 1.00 93.31 191 ASN A CA 1
ATOM 1546 C C . ASN A 1 191 ? 3.209 -7.045 -6.293 1.00 93.31 191 ASN A C 1
ATOM 1548 O O . ASN A 1 191 ? 2.625 -8.125 -6.269 1.00 93.31 191 ASN A O 1
ATOM 1552 N N . ALA A 1 192 ? 4.017 -6.684 -7.290 1.00 94.62 192 ALA A N 1
ATOM 1553 C CA . ALA A 1 192 ? 4.412 -7.608 -8.347 1.00 94.62 192 ALA A CA 1
ATOM 1554 C C . ALA A 1 192 ? 4.983 -8.909 -7.762 1.00 94.62 192 ALA A C 1
ATOM 1556 O O . ALA A 1 192 ? 5.770 -8.877 -6.807 1.00 94.62 192 ALA A O 1
ATOM 1557 N N . ASP A 1 193 ? 4.538 -10.040 -8.308 1.00 94.94 193 ASP A N 1
ATOM 1558 C CA . ASP A 1 193 ? 4.927 -11.371 -7.849 1.00 94.94 193 ASP A CA 1
ATOM 1559 C C . ASP A 1 193 ? 6.193 -11.840 -8.583 1.00 94.94 193 ASP A C 1
ATOM 1561 O O . ASP A 1 193 ? 6.128 -12.146 -9.776 1.00 94.94 193 ASP A O 1
ATOM 1565 N N . PRO A 1 194 ? 7.348 -11.941 -7.898 1.00 94.06 194 PRO A N 1
ATOM 1566 C CA . PRO A 1 194 ? 8.599 -12.336 -8.535 1.00 94.06 194 PRO A CA 1
ATOM 1567 C C . PRO A 1 194 ? 8.601 -13.778 -9.065 1.00 94.06 194 PRO A C 1
ATOM 1569 O O . PRO A 1 194 ? 9.515 -14.143 -9.794 1.00 94.06 194 PRO A O 1
ATOM 1572 N N . THR A 1 195 ? 7.608 -14.604 -8.723 1.00 94.56 195 THR A N 1
ATOM 1573 C CA . THR A 1 195 ? 7.466 -15.971 -9.251 1.00 94.56 195 THR A CA 1
ATOM 1574 C C . THR A 1 195 ? 6.653 -16.042 -10.545 1.00 94.56 195 THR A C 1
ATOM 1576 O O . THR A 1 195 ? 6.583 -17.097 -11.168 1.00 94.56 195 THR A O 1
ATOM 1579 N N . LYS A 1 196 ? 6.035 -14.929 -10.960 1.00 95.88 196 LYS A N 1
ATOM 1580 C CA . LYS A 1 196 ? 5.130 -14.846 -12.119 1.00 95.88 196 LYS A CA 1
ATOM 1581 C C . LYS A 1 196 ? 5.728 -14.037 -13.269 1.00 95.88 196 LYS A C 1
ATOM 1583 O O . LYS A 1 196 ? 4.993 -13.397 -14.018 1.00 95.88 196 LYS A O 1
ATOM 1588 N N . PHE A 1 197 ? 7.055 -14.008 -13.366 1.00 96.62 197 PHE A N 1
ATOM 1589 C CA . PHE A 1 197 ? 7.729 -13.459 -14.536 1.00 96.62 197 PHE A CA 1
ATOM 1590 C C . PHE A 1 197 ? 7.579 -14.415 -15.713 1.00 96.62 197 PHE A C 1
ATOM 1592 O O . PHE A 1 197 ? 7.827 -15.610 -15.583 1.00 96.62 197 PHE A O 1
ATOM 1599 N N . GLU A 1 198 ? 7.203 -13.872 -16.861 1.00 97.12 198 GLU A N 1
ATOM 1600 C CA . GLU A 1 198 ? 7.064 -14.630 -18.096 1.00 97.12 198 GLU A CA 1
ATOM 1601 C C . GLU A 1 198 ? 7.519 -13.791 -19.288 1.00 97.12 198 GLU A C 1
ATOM 1603 O O . GLU A 1 198 ? 7.368 -12.564 -19.310 1.00 97.12 198 GLU A O 1
ATOM 1608 N N . LEU A 1 199 ? 8.105 -14.471 -20.268 1.00 97.06 199 LEU A N 1
ATOM 1609 C CA . LEU A 1 199 ? 8.449 -13.885 -21.551 1.00 97.06 199 LEU A CA 1
ATOM 1610 C C . LEU A 1 199 ? 7.246 -14.046 -22.480 1.00 97.06 199 LEU A C 1
ATOM 1612 O O . LEU A 1 199 ? 6.691 -15.137 -22.578 1.00 97.06 199 LEU A O 1
ATOM 1616 N N . VAL A 1 200 ? 6.839 -12.970 -23.142 1.00 96.19 200 VAL A N 1
ATOM 1617 C CA . VAL A 1 200 ? 5.723 -12.987 -24.090 1.00 96.19 200 VAL A CA 1
ATOM 1618 C C . VAL A 1 200 ? 6.145 -12.408 -25.423 1.00 96.19 200 VAL A C 1
ATOM 1620 O O . VAL A 1 200 ? 6.942 -11.470 -25.476 1.00 96.19 200 VAL A O 1
ATOM 1623 N N . GLU A 1 201 ? 5.588 -12.959 -26.492 1.00 94.75 201 GLU A N 1
ATOM 1624 C CA . GLU A 1 201 ? 5.802 -12.454 -27.840 1.00 94.75 201 GLU A CA 1
ATOM 1625 C C . GLU A 1 201 ? 5.211 -11.046 -27.996 1.00 94.75 201 GLU A C 1
ATOM 1627 O O . GLU A 1 201 ? 4.160 -10.701 -27.445 1.00 94.75 201 GLU A O 1
ATOM 1632 N N . ASN A 1 202 ? 5.921 -10.211 -28.745 1.00 93.88 202 ASN A N 1
ATOM 1633 C CA . ASN A 1 202 ? 5.523 -8.867 -29.111 1.00 93.88 202 ASN A CA 1
ATOM 1634 C C . ASN A 1 202 ? 5.880 -8.619 -30.576 1.00 93.88 202 ASN A C 1
ATOM 1636 O O . ASN A 1 202 ? 7.030 -8.777 -30.971 1.00 93.88 202 ASN A O 1
ATOM 1640 N N . GLU A 1 203 ? 4.906 -8.155 -31.351 1.00 91.38 203 GLU A N 1
ATOM 1641 C CA . GLU A 1 203 ? 5.038 -7.945 -32.797 1.00 91.38 203 GLU A CA 1
ATOM 1642 C C . GLU A 1 203 ? 6.191 -7.001 -33.187 1.00 91.38 203 GLU A C 1
ATOM 1644 O O . GLU A 1 203 ? 6.809 -7.183 -34.231 1.00 91.38 203 GLU A O 1
ATOM 1649 N N . TYR A 1 204 ? 6.522 -6.021 -32.341 1.00 90.31 204 TYR A N 1
ATOM 1650 C CA . TYR A 1 204 ? 7.512 -4.986 -32.657 1.00 90.31 204 TYR A CA 1
ATOM 1651 C C . TYR A 1 204 ? 8.895 -5.258 -32.064 1.00 90.31 204 TYR A C 1
ATOM 1653 O O . TYR A 1 204 ? 9.906 -4.862 -32.636 1.00 90.31 204 TYR A O 1
ATOM 1661 N N . LEU A 1 205 ? 8.943 -5.892 -30.892 1.00 90.00 205 LEU A N 1
ATOM 1662 C CA . LEU A 1 205 ? 10.173 -6.082 -30.114 1.00 90.00 205 LEU A CA 1
ATOM 1663 C C . LEU A 1 205 ? 10.609 -7.552 -30.040 1.00 90.00 205 LEU A C 1
ATOM 1665 O O . LEU A 1 205 ? 11.556 -7.883 -29.327 1.00 90.00 205 LEU A O 1
ATOM 1669 N N . GLY A 1 206 ? 9.913 -8.443 -30.750 1.00 92.94 206 GLY A N 1
ATOM 1670 C CA . GLY A 1 206 ? 10.103 -9.888 -30.692 1.00 92.94 206 GLY A CA 1
ATOM 1671 C C . GLY A 1 206 ? 9.553 -10.464 -29.393 1.00 92.94 206 GLY A C 1
ATOM 1672 O O . GLY A 1 206 ? 8.492 -11.073 -29.385 1.00 92.94 206 GLY A O 1
ATOM 1673 N N . HIS A 1 207 ? 10.250 -10.245 -28.280 1.00 92.50 207 HIS A N 1
ATOM 1674 C CA . HIS A 1 207 ? 9.830 -10.711 -26.962 1.00 92.50 207 HIS A CA 1
ATOM 1675 C C . HIS A 1 207 ? 9.962 -9.610 -25.913 1.00 92.50 207 HIS A C 1
ATOM 1677 O O . HIS A 1 207 ? 10.928 -8.848 -25.900 1.00 92.50 207 HIS A O 1
ATOM 1683 N N . ILE A 1 208 ? 9.009 -9.560 -24.986 1.00 95.50 208 ILE A N 1
ATOM 1684 C CA . ILE A 1 208 ? 9.037 -8.664 -23.830 1.00 95.50 208 ILE A CA 1
ATOM 1685 C C . ILE A 1 208 ? 8.816 -9.457 -22.549 1.00 95.50 208 ILE A C 1
ATOM 1687 O O . ILE A 1 208 ? 8.140 -10.484 -22.533 1.00 95.50 208 ILE A O 1
ATOM 1691 N N . LEU A 1 209 ? 9.378 -8.971 -21.450 1.00 97.31 209 LEU A N 1
ATOM 1692 C CA . LEU A 1 209 ? 9.196 -9.579 -20.141 1.00 97.31 209 LEU A CA 1
ATOM 1693 C C . LEU A 1 209 ? 7.987 -8.936 -19.459 1.00 97.31 209 LEU A C 1
ATOM 1695 O O . LEU A 1 209 ? 7.859 -7.710 -19.448 1.00 97.31 209 LEU A O 1
ATOM 1699 N N . ARG A 1 210 ? 7.114 -9.730 -18.841 1.00 96.56 210 ARG A N 1
ATOM 1700 C CA . ARG A 1 210 ? 6.035 -9.209 -17.994 1.00 96.56 210 ARG A CA 1
ATOM 1701 C C . ARG A 1 210 ? 5.966 -9.923 -16.652 1.00 96.56 210 ARG A C 1
ATOM 1703 O O . ARG A 1 210 ? 6.473 -11.028 -16.499 1.00 96.56 210 ARG A O 1
ATOM 1710 N N . VAL A 1 211 ? 5.339 -9.275 -15.675 1.00 97.06 211 VAL A N 1
ATOM 1711 C CA . VAL A 1 211 ? 5.085 -9.829 -14.339 1.00 97.06 211 VAL A CA 1
ATOM 1712 C C . VAL A 1 211 ? 3.680 -9.484 -13.870 1.00 97.06 211 VAL A C 1
ATOM 1714 O O . VAL A 1 211 ? 3.202 -8.366 -14.083 1.00 97.06 211 VAL A O 1
ATOM 1717 N N . LEU A 1 212 ? 3.015 -10.442 -13.227 1.00 95.75 212 LEU A N 1
ATOM 1718 C CA . LEU A 1 212 ? 1.662 -10.272 -12.708 1.00 95.75 212 LEU A CA 1
ATOM 1719 C C . LEU A 1 212 ? 1.641 -9.489 -11.384 1.00 95.75 212 LEU A C 1
ATOM 1721 O O . LEU A 1 212 ? 2.448 -9.710 -10.477 1.00 95.75 212 LEU A O 1
ATOM 1725 N N . VAL A 1 213 ? 0.651 -8.608 -11.256 1.00 94.25 213 VAL A N 1
ATOM 1726 C CA . VAL A 1 213 ? 0.272 -7.909 -10.027 1.00 94.25 213 VAL A CA 1
ATOM 1727 C C . VAL A 1 213 ? -1.194 -8.217 -9.731 1.00 94.25 213 VAL A C 1
ATOM 1729 O O . VAL A 1 213 ? -2.089 -7.652 -10.359 1.00 94.25 213 VAL A O 1
ATOM 1732 N N . SER A 1 214 ? -1.450 -9.081 -8.750 1.00 89.75 214 SER A N 1
ATOM 1733 C CA . SER A 1 214 ? -2.821 -9.444 -8.353 1.00 89.75 214 SER A CA 1
ATOM 1734 C C . SER A 1 214 ? -3.430 -8.429 -7.378 1.00 89.75 214 SER A C 1
ATOM 1736 O O . SER A 1 214 ? -4.587 -8.030 -7.506 1.00 89.75 214 SER A O 1
ATOM 1738 N N . GLU A 1 215 ? -2.641 -7.948 -6.412 1.00 86.69 215 GLU A N 1
ATOM 1739 C CA . GLU A 1 215 ? -3.098 -6.977 -5.413 1.00 86.69 215 GLU A CA 1
ATOM 1740 C C . GLU A 1 215 ? -2.924 -5.530 -5.886 1.00 86.69 215 GLU A C 1
ATOM 1742 O O . GLU A 1 215 ? -1.959 -4.842 -5.536 1.00 86.69 215 GLU A O 1
ATOM 1747 N N . THR A 1 216 ? -3.896 -5.045 -6.651 1.00 86.19 216 THR A N 1
ATOM 1748 C CA . THR A 1 216 ? -3.982 -3.638 -7.064 1.00 86.19 216 THR A CA 1
ATOM 1749 C C . THR A 1 216 ? -4.967 -2.853 -6.195 1.00 86.19 216 THR A C 1
ATOM 1751 O O . THR A 1 216 ? -5.801 -3.416 -5.481 1.00 86.19 216 THR A O 1
ATOM 1754 N N . MET A 1 217 ? -4.922 -1.516 -6.263 1.00 80.56 217 MET A N 1
ATOM 1755 C CA . MET A 1 217 ? -5.887 -0.674 -5.534 1.00 80.56 217 MET A CA 1
ATOM 1756 C C . MET A 1 217 ? -7.346 -0.945 -5.935 1.00 80.56 217 MET A C 1
ATOM 1758 O O . MET A 1 217 ? -8.240 -0.836 -5.090 1.00 80.56 217 MET A O 1
ATOM 1762 N N . THR A 1 218 ? -7.584 -1.294 -7.201 1.00 79.19 218 THR A N 1
ATOM 1763 C CA . THR A 1 218 ? -8.914 -1.553 -7.770 1.00 79.19 218 THR A CA 1
ATOM 1764 C C . THR A 1 218 ? -9.323 -3.025 -7.719 1.00 79.19 218 THR A C 1
ATOM 1766 O O . THR A 1 218 ? -10.444 -3.322 -8.109 1.00 79.19 218 THR A O 1
ATOM 1769 N N . ARG A 1 219 ? -8.463 -3.933 -7.222 1.00 80.56 219 ARG A N 1
ATOM 1770 C CA . ARG A 1 219 ? -8.670 -5.401 -7.230 1.00 80.56 219 ARG A CA 1
ATOM 1771 C C . ARG A 1 219 ? -8.806 -6.011 -8.628 1.00 80.56 219 ARG A C 1
ATOM 1773 O O . ARG A 1 219 ? -9.255 -7.141 -8.761 1.00 80.56 219 ARG A O 1
ATOM 1780 N N . ILE A 1 220 ? -8.386 -5.279 -9.655 1.00 85.06 220 ILE A N 1
ATOM 1781 C CA . ILE A 1 220 ? -8.265 -5.798 -11.015 1.00 85.06 220 ILE A CA 1
ATOM 1782 C C . ILE A 1 220 ? -6.789 -6.155 -11.215 1.00 85.06 220 ILE A C 1
ATOM 1784 O O . ILE A 1 220 ? -5.958 -5.240 -11.120 1.00 85.06 220 ILE A O 1
ATOM 1788 N N . PRO A 1 221 ? -6.440 -7.436 -11.432 1.00 89.00 221 PRO A N 1
ATOM 1789 C CA . PRO A 1 221 ? -5.070 -7.832 -11.722 1.00 89.00 221 PRO A CA 1
ATOM 1790 C C . PRO A 1 221 ? -4.542 -7.126 -12.968 1.00 89.00 221 PRO A C 1
ATOM 1792 O O . PRO A 1 221 ? -5.290 -6.832 -13.900 1.00 89.00 221 PRO A O 1
ATOM 1795 N N . ARG A 1 222 ? -3.242 -6.847 -12.992 1.00 92.81 222 ARG A N 1
ATOM 1796 C CA . ARG A 1 222 ? -2.586 -6.236 -14.151 1.00 92.81 222 ARG A CA 1
ATOM 1797 C C . ARG A 1 222 ? -1.168 -6.748 -14.311 1.00 92.81 222 ARG A C 1
ATOM 1799 O O . ARG A 1 222 ? -0.565 -7.212 -13.348 1.00 92.81 222 ARG A O 1
ATOM 1806 N N . TYR A 1 223 ? -0.619 -6.574 -15.503 1.00 94.94 223 TYR A N 1
ATOM 1807 C CA . TYR A 1 223 ? 0.786 -6.848 -15.774 1.00 94.94 223 TYR A CA 1
ATOM 1808 C C . TYR A 1 223 ? 1.624 -5.570 -15.699 1.00 94.94 223 TYR A C 1
ATOM 1810 O O . TYR A 1 223 ? 1.156 -4.484 -16.063 1.00 94.94 223 TYR A O 1
ATOM 1818 N N . LEU A 1 224 ? 2.860 -5.715 -15.225 1.00 95.62 224 LEU A N 1
ATOM 1819 C CA . LEU A 1 224 ? 3.939 -4.769 -15.496 1.00 95.62 224 LEU A CA 1
ATOM 1820 C C . LEU A 1 224 ? 4.826 -5.367 -16.583 1.00 95.62 224 LEU A C 1
ATOM 1822 O O . LEU A 1 224 ? 5.148 -6.550 -16.528 1.00 95.62 224 LEU A O 1
ATOM 1826 N N . TYR A 1 225 ? 5.215 -4.544 -17.541 1.00 94.75 225 TYR A N 1
ATOM 1827 C CA . TYR A 1 225 ? 6.001 -4.902 -18.707 1.00 94.75 225 TYR A CA 1
ATOM 1828 C C . TYR A 1 225 ? 7.389 -4.273 -18.619 1.00 94.75 225 TYR A C 1
ATOM 1830 O O . TYR A 1 225 ? 7.558 -3.147 -18.133 1.00 94.75 225 TYR A O 1
ATOM 1838 N N . PHE A 1 226 ? 8.370 -5.011 -19.119 1.00 95.88 226 PHE A N 1
ATOM 1839 C CA . PHE A 1 226 ? 9.761 -4.618 -19.236 1.00 95.88 226 PHE A CA 1
ATOM 1840 C C . PHE A 1 226 ? 10.222 -4.963 -20.645 1.00 95.88 226 PHE A C 1
ATOM 1842 O O . PHE A 1 226 ? 10.115 -6.104 -21.097 1.00 95.88 226 PHE A O 1
ATOM 1849 N N . PHE A 1 227 ? 10.710 -3.953 -21.341 1.00 93.12 227 PHE A N 1
ATOM 1850 C CA . PHE A 1 227 ? 11.098 -4.031 -22.736 1.00 93.12 227 PHE A CA 1
ATOM 1851 C C . PHE A 1 227 ? 12.296 -3.106 -22.961 1.00 93.12 227 PHE A C 1
ATOM 1853 O O . PHE A 1 227 ? 12.456 -2.149 -22.194 1.00 93.12 227 PHE A O 1
ATOM 1860 N N . PRO A 1 228 ? 13.149 -3.404 -23.954 1.00 91.38 228 PRO A N 1
ATOM 1861 C CA . PRO A 1 228 ? 14.317 -2.584 -24.232 1.00 91.38 228 PRO A CA 1
ATOM 1862 C C . PRO A 1 228 ? 13.886 -1.211 -24.748 1.00 91.38 228 PRO A C 1
ATOM 1864 O O . PRO A 1 228 ? 12.931 -1.095 -25.518 1.00 91.38 228 PRO A O 1
ATOM 1867 N N . VAL A 1 229 ? 14.593 -0.167 -24.324 1.00 87.44 229 VAL A N 1
ATOM 1868 C CA . VAL A 1 229 ? 14.366 1.208 -24.781 1.00 87.44 229 VAL A CA 1
ATOM 1869 C C . VAL A 1 229 ? 15.713 1.850 -25.065 1.00 87.44 229 VAL A C 1
ATOM 1871 O O . VAL A 1 229 ? 16.622 1.774 -24.243 1.00 87.44 229 VAL A O 1
ATOM 1874 N N . ASN A 1 230 ? 15.832 2.549 -26.196 1.00 83.38 230 ASN A N 1
ATOM 1875 C CA . ASN A 1 230 ? 17.029 3.318 -26.539 1.00 83.38 230 ASN A CA 1
ATOM 1876 C C . ASN A 1 230 ? 17.118 4.618 -25.710 1.00 83.38 230 ASN A C 1
ATOM 1878 O O . ASN A 1 230 ? 16.993 5.727 -26.217 1.00 83.38 230 ASN A O 1
ATOM 1882 N N . SER A 1 231 ? 17.236 4.478 -24.391 1.00 80.75 231 SER A N 1
ATOM 1883 C CA . SER A 1 231 ? 17.308 5.574 -23.430 1.00 80.75 231 SER A CA 1
ATOM 1884 C C . SER A 1 231 ? 18.121 5.136 -22.214 1.00 80.75 231 SER A C 1
ATOM 1886 O O . SER A 1 231 ? 18.036 3.977 -21.800 1.00 80.75 231 SER A O 1
ATOM 1888 N N . PRO A 1 232 ? 18.832 6.056 -21.534 1.00 78.31 232 PRO A N 1
ATOM 1889 C CA . PRO A 1 232 ? 19.429 5.761 -20.237 1.00 78.31 232 PRO A CA 1
ATOM 1890 C C . PRO A 1 232 ? 18.411 5.217 -19.224 1.00 78.31 232 PRO A C 1
ATOM 1892 O O . PRO A 1 232 ? 18.799 4.520 -18.289 1.00 78.31 232 PRO A O 1
ATOM 1895 N N . SER A 1 233 ? 17.121 5.517 -19.377 1.00 84.75 233 SER A N 1
ATOM 1896 C CA . SER A 1 233 ? 16.049 5.033 -18.499 1.00 84.75 233 SER A CA 1
ATOM 1897 C C . SER A 1 233 ? 15.422 3.719 -18.988 1.00 84.75 233 SER A C 1
ATOM 1899 O O . SER A 1 233 ? 14.209 3.564 -18.934 1.00 84.75 233 SER A O 1
ATOM 1901 N N . ASP A 1 234 ? 16.227 2.769 -19.462 1.00 89.44 234 ASP A N 1
ATOM 1902 C CA . ASP A 1 234 ? 15.746 1.457 -19.909 1.00 89.44 234 ASP A CA 1
ATOM 1903 C C . ASP A 1 234 ? 15.127 0.629 -18.740 1.00 89.44 234 ASP A C 1
ATOM 1905 O O . ASP A 1 234 ? 15.789 0.411 -17.710 1.00 89.44 234 ASP A O 1
ATOM 1909 N N . PRO A 1 235 ? 13.868 0.148 -18.867 1.00 92.38 235 PRO A N 1
ATOM 1910 C CA . PRO A 1 235 ? 13.198 -0.684 -17.862 1.00 92.38 235 PRO A CA 1
ATOM 1911 C C . PRO A 1 235 ? 13.888 -2.018 -17.545 1.00 92.38 235 PRO A C 1
ATOM 1913 O O . PRO A 1 235 ? 13.880 -2.435 -16.384 1.00 92.38 235 PRO A O 1
ATOM 1916 N N . LEU A 1 236 ? 14.477 -2.691 -18.537 1.00 94.50 236 LEU A N 1
ATOM 1917 C CA . LEU A 1 236 ? 15.223 -3.938 -18.354 1.00 94.50 236 LEU A CA 1
ATOM 1918 C C . LEU A 1 236 ? 16.526 -3.688 -17.596 1.00 94.50 236 LEU A C 1
ATOM 1920 O O . LEU A 1 236 ? 16.841 -4.441 -16.674 1.00 94.50 236 LEU A O 1
ATOM 1924 N N . LEU A 1 237 ? 17.245 -2.602 -17.895 1.00 94.19 237 LEU A N 1
ATOM 1925 C CA . LEU A 1 237 ? 18.436 -2.229 -17.119 1.00 94.19 237 LEU A CA 1
ATOM 1926 C C . LEU A 1 237 ? 18.080 -1.871 -15.672 1.00 94.19 237 LEU A C 1
ATOM 1928 O O . LEU A 1 237 ? 18.803 -2.233 -14.740 1.00 94.19 237 LEU A O 1
ATOM 1932 N N . ALA A 1 238 ? 16.951 -1.190 -15.458 1.00 94.00 238 ALA A N 1
ATOM 1933 C CA . ALA A 1 238 ? 16.455 -0.896 -14.117 1.00 94.00 238 ALA A CA 1
ATOM 1934 C C . ALA A 1 238 ? 16.078 -2.177 -13.347 1.00 94.00 238 ALA A C 1
ATOM 1936 O O . ALA A 1 238 ? 16.385 -2.286 -12.157 1.00 94.00 238 ALA A O 1
ATOM 1937 N N . LEU A 1 239 ? 15.461 -3.155 -14.019 1.00 95.81 239 LEU A N 1
ATOM 1938 C CA . LEU A 1 239 ? 15.128 -4.461 -13.446 1.00 95.81 239 LEU A CA 1
ATOM 1939 C C . LEU A 1 239 ? 16.385 -5.278 -13.115 1.00 95.81 239 LEU A C 1
ATOM 1941 O O . LEU A 1 239 ? 16.512 -5.786 -12.001 1.00 95.81 239 LEU A O 1
ATOM 1945 N N . HIS A 1 240 ? 17.352 -5.340 -14.031 1.00 95.38 240 HIS A N 1
ATOM 1946 C CA . HIS A 1 240 ? 18.641 -5.994 -13.804 1.00 95.38 240 HIS A CA 1
ATOM 1947 C C . HIS A 1 240 ? 19.397 -5.361 -12.622 1.00 95.38 240 HIS A C 1
ATOM 1949 O O . HIS A 1 240 ? 19.903 -6.051 -11.730 1.00 95.38 240 HIS A O 1
ATOM 1955 N N . GLY A 1 241 ? 19.416 -4.027 -12.557 1.00 94.69 241 GLY A N 1
ATOM 1956 C CA . GLY A 1 241 ? 19.982 -3.282 -11.435 1.00 94.69 241 GLY A CA 1
ATOM 1957 C C . GLY A 1 241 ? 19.298 -3.600 -10.102 1.00 94.69 241 GLY A C 1
ATOM 1958 O O . GLY A 1 241 ? 19.972 -3.683 -9.077 1.00 94.69 241 GLY A O 1
ATOM 1959 N N . LEU A 1 242 ? 17.981 -3.822 -10.103 1.00 95.75 242 LEU A N 1
ATOM 1960 C CA . LEU A 1 242 ? 17.251 -4.250 -8.912 1.00 95.75 242 LEU A CA 1
ATOM 1961 C C . LEU A 1 242 ? 17.668 -5.664 -8.487 1.00 95.75 242 LEU A C 1
ATOM 1963 O O 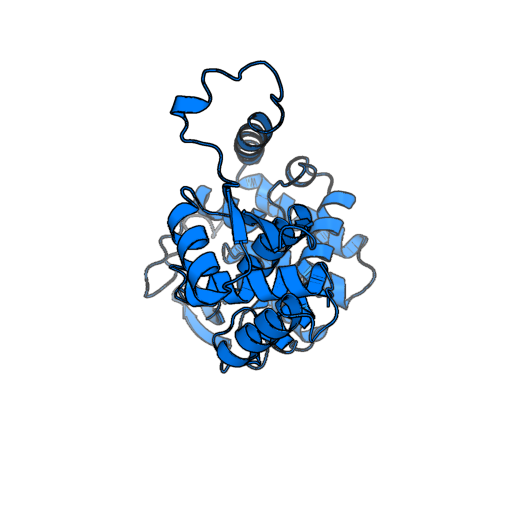. LEU A 1 242 ? 18.081 -5.850 -7.344 1.00 95.75 242 LEU A O 1
ATOM 1967 N N . PHE A 1 243 ? 17.607 -6.642 -9.391 1.00 95.06 243 PHE A N 1
ATOM 1968 C CA . PHE A 1 243 ? 17.898 -8.047 -9.076 1.00 95.06 243 PHE A CA 1
ATOM 1969 C C . PHE A 1 243 ? 19.345 -8.297 -8.656 1.00 95.06 243 PHE A C 1
ATOM 1971 O O . PHE A 1 243 ? 19.595 -9.137 -7.796 1.00 95.06 243 PHE A O 1
ATOM 1978 N N . SER A 1 244 ? 20.296 -7.522 -9.179 1.00 95.38 244 SER A N 1
ATOM 1979 C CA . SER A 1 244 ? 21.699 -7.618 -8.758 1.00 95.38 244 SER A CA 1
ATOM 1980 C C . SER A 1 244 ? 21.959 -7.096 -7.337 1.00 95.38 244 SER A C 1
ATOM 1982 O O . SER A 1 244 ? 22.989 -7.417 -6.749 1.00 95.38 244 SER A O 1
ATOM 1984 N N . GLN A 1 245 ? 21.058 -6.285 -6.768 1.00 95.06 245 GLN A N 1
ATOM 1985 C CA . GLN A 1 245 ? 21.271 -5.612 -5.476 1.00 95.06 245 GLN A CA 1
ATOM 1986 C C . GLN A 1 245 ? 20.241 -5.980 -4.400 1.00 95.06 245 GLN A C 1
ATOM 1988 O O . GLN A 1 245 ? 20.461 -5.714 -3.213 1.00 95.06 245 GLN A O 1
ATOM 1993 N N . VAL A 1 246 ? 19.089 -6.527 -4.790 1.00 92.94 246 VAL A N 1
ATOM 1994 C CA . VAL A 1 246 ? 17.916 -6.684 -3.927 1.00 92.94 246 VAL A CA 1
ATOM 1995 C C . VAL A 1 246 ? 17.357 -8.091 -4.054 1.00 92.94 246 VAL A C 1
ATOM 1997 O O . VAL A 1 246 ? 17.072 -8.564 -5.148 1.00 92.94 246 VAL A O 1
ATOM 2000 N N . LYS A 1 247 ? 17.148 -8.743 -2.908 1.00 90.50 247 LYS A N 1
ATOM 2001 C CA . LYS A 1 247 ? 16.397 -9.999 -2.827 1.00 90.50 247 LYS A CA 1
ATOM 2002 C C . LYS A 1 247 ? 14.897 -9.719 -2.673 1.00 90.50 247 LYS A C 1
ATOM 2004 O O . LYS A 1 247 ? 14.554 -8.710 -2.043 1.00 90.50 247 LYS A O 1
ATOM 2009 N N . PRO A 1 248 ? 14.019 -10.613 -3.165 1.00 89.38 248 PRO A N 1
ATOM 2010 C CA . PRO A 1 248 ? 12.587 -10.541 -2.905 1.00 89.38 248 PRO A CA 1
ATOM 2011 C C . PRO A 1 248 ? 12.284 -10.351 -1.420 1.00 89.38 248 PRO A C 1
ATOM 2013 O O . PRO A 1 248 ? 12.973 -10.885 -0.548 1.00 89.38 248 PRO A O 1
ATOM 2016 N N . THR A 1 249 ? 11.248 -9.573 -1.128 1.00 90.75 249 THR A N 1
ATOM 2017 C CA . THR A 1 249 ? 10.822 -9.312 0.250 1.00 90.75 249 THR A CA 1
ATOM 2018 C C . THR A 1 249 ? 9.593 -10.145 0.585 1.00 90.75 249 THR A C 1
ATOM 2020 O O . THR A 1 249 ? 8.761 -10.339 -0.302 1.00 90.75 249 THR A O 1
ATOM 2023 N N . PRO A 1 250 ? 9.439 -10.640 1.826 1.00 91.69 250 PRO A N 1
ATOM 2024 C CA . PRO A 1 250 ? 8.214 -11.325 2.220 1.00 91.69 250 PRO A CA 1
ATOM 2025 C C . PRO A 1 250 ? 6.992 -10.443 1.957 1.00 91.69 250 PRO A C 1
ATOM 2027 O O . PRO A 1 250 ? 7.033 -9.221 2.170 1.00 91.69 250 PRO A O 1
ATOM 2030 N N . LYS A 1 251 ? 5.919 -11.055 1.456 1.00 90.12 251 LYS A N 1
ATOM 2031 C CA . LYS A 1 251 ? 4.662 -10.362 1.189 1.00 90.12 251 LYS A CA 1
ATOM 2032 C C . LYS A 1 251 ? 4.106 -9.807 2.497 1.00 90.12 251 LYS A C 1
ATOM 2034 O O . LYS A 1 251 ? 3.960 -10.527 3.479 1.00 90.12 251 LYS A O 1
ATOM 2039 N N . THR A 1 252 ? 3.803 -8.511 2.518 1.00 85.81 252 THR A N 1
ATOM 2040 C CA . THR A 1 252 ? 3.151 -7.900 3.680 1.00 85.81 252 THR A CA 1
ATOM 2041 C C . THR A 1 252 ? 1.643 -8.067 3.584 1.00 85.81 252 THR A C 1
ATOM 2043 O O . THR A 1 252 ? 1.063 -7.876 2.512 1.00 85.81 252 THR A O 1
ATOM 2046 N N . ARG A 1 253 ? 0.998 -8.374 4.715 1.00 82.56 253 ARG A N 1
ATOM 2047 C CA . ARG A 1 253 ? -0.456 -8.520 4.774 1.00 82.56 253 ARG A CA 1
ATOM 2048 C C . ARG A 1 253 ? -1.116 -7.158 4.553 1.00 82.56 253 ARG A C 1
ATOM 2050 O O . ARG A 1 253 ? -1.023 -6.248 5.380 1.00 82.56 253 ARG A O 1
ATOM 2057 N N . SER A 1 254 ? -1.725 -6.989 3.383 1.00 81.62 254 SER A N 1
ATOM 2058 C CA . SER A 1 254 ? -2.359 -5.735 2.954 1.00 81.62 254 SER A CA 1
ATOM 2059 C C . SER A 1 254 ? -3.865 -5.710 3.251 1.00 81.62 254 SER A C 1
ATOM 2061 O O . SER A 1 254 ? -4.463 -4.634 3.376 1.00 81.62 254 SER A O 1
ATOM 2063 N N . SER A 1 255 ? -4.456 -6.890 3.422 1.00 81.62 255 SER A N 1
ATOM 2064 C CA . SER A 1 255 ? -5.873 -7.129 3.672 1.00 81.62 255 SER A CA 1
ATOM 2065 C C . SER A 1 255 ? -6.088 -8.361 4.546 1.00 81.62 255 SER A C 1
ATOM 2067 O O . SER A 1 255 ? -5.174 -9.157 4.755 1.00 81.62 255 SER A O 1
ATOM 2069 N N . GLN A 1 256 ? -7.309 -8.518 5.055 1.00 76.94 256 GLN A N 1
ATOM 2070 C CA . GLN A 1 256 ? -7.713 -9.734 5.759 1.00 76.94 256 GLN A CA 1
ATOM 2071 C C . GLN A 1 256 ? -7.719 -10.960 4.836 1.00 76.94 256 GLN A C 1
ATOM 2073 O O . GLN A 1 256 ? -7.376 -12.038 5.313 1.00 76.94 256 GLN A O 1
ATOM 2078 N N . GLN A 1 257 ? -8.042 -10.786 3.544 1.00 75.88 257 GLN A N 1
ATOM 2079 C CA . GLN A 1 257 ? -7.978 -11.857 2.546 1.00 75.88 257 GLN A CA 1
ATOM 2080 C C . GLN A 1 257 ? -6.576 -12.458 2.486 1.00 75.88 257 GLN A C 1
ATOM 2082 O O . GLN A 1 257 ? -5.592 -11.729 2.319 1.00 75.88 257 GLN A O 1
ATOM 2087 N N . GLU A 1 258 ? -6.511 -13.779 2.622 1.00 69.50 258 GLU A N 1
ATOM 2088 C CA . GLU A 1 258 ? -5.280 -14.525 2.428 1.00 69.50 258 GLU A CA 1
ATOM 2089 C C . GLU A 1 258 ? -4.896 -14.523 0.950 1.00 69.50 258 GLU A C 1
ATOM 2091 O O . GLU A 1 258 ? -5.737 -14.560 0.052 1.00 69.50 258 GLU A O 1
ATOM 2096 N N . THR A 1 259 ? -3.597 -14.421 0.714 1.00 80.56 259 THR A N 1
ATOM 2097 C CA . THR A 1 259 ? -2.995 -14.417 -0.612 1.00 80.56 259 THR A CA 1
ATOM 2098 C C . THR A 1 259 ? -1.969 -15.535 -0.651 1.00 80.56 259 THR A C 1
ATOM 2100 O O . THR A 1 259 ? -1.163 -15.678 0.267 1.00 80.56 259 THR A O 1
ATOM 2103 N N . GLU A 1 260 ? -1.984 -16.328 -1.719 1.00 85.31 260 GLU A N 1
ATOM 2104 C CA . GLU A 1 260 ? -0.983 -17.378 -1.940 1.00 85.31 260 GLU A CA 1
ATOM 2105 C C . GLU A 1 260 ? 0.407 -16.790 -2.246 1.00 85.31 260 GLU A C 1
ATOM 2107 O O . GLU A 1 260 ? 1.427 -17.480 -2.164 1.00 85.31 260 GLU A O 1
ATOM 2112 N N . GLN A 1 261 ? 0.470 -15.494 -2.573 1.00 90.38 261 GLN A N 1
ATOM 2113 C CA . GLN A 1 261 ? 1.706 -14.790 -2.877 1.00 90.38 261 GLN A CA 1
ATOM 2114 C C . GLN A 1 261 ? 2.584 -14.672 -1.623 1.00 90.38 261 GLN A C 1
ATOM 2116 O O . GLN A 1 261 ? 2.321 -13.875 -0.725 1.00 90.38 261 GLN A O 1
ATOM 2121 N N . ARG A 1 262 ? 3.699 -15.409 -1.599 1.00 91.50 262 ARG A N 1
ATOM 2122 C CA . ARG A 1 262 ? 4.668 -15.388 -0.484 1.00 91.50 262 ARG A CA 1
ATOM 2123 C C . ARG A 1 262 ? 5.661 -14.227 -0.550 1.00 91.50 262 ARG A C 1
ATOM 2125 O O . ARG A 1 262 ? 6.155 -13.772 0.482 1.00 91.50 262 ARG A O 1
ATOM 2132 N N . TRP A 1 263 ? 5.955 -13.737 -1.753 1.00 93.88 263 TRP A N 1
ATOM 2133 C CA . TRP A 1 263 ? 7.014 -12.758 -2.007 1.00 93.88 263 TRP A CA 1
ATOM 2134 C C . TRP A 1 263 ? 6.497 -11.556 -2.789 1.00 93.88 263 TRP A C 1
ATOM 2136 O O . TRP A 1 263 ? 5.610 -11.674 -3.625 1.00 93.88 263 TRP A O 1
ATOM 2146 N N . GLN A 1 264 ? 7.090 -10.394 -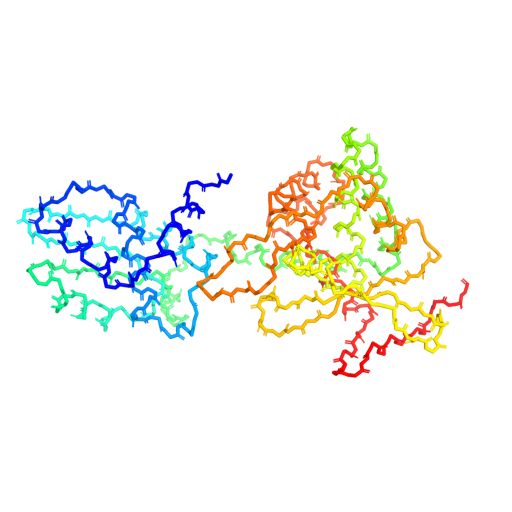2.549 1.00 94.19 264 GLN A N 1
ATOM 2147 C CA . GLN A 1 264 ? 6.805 -9.151 -3.255 1.00 94.19 264 GLN A CA 1
ATOM 2148 C C . GLN A 1 264 ? 8.118 -8.463 -3.661 1.00 94.19 264 GLN A C 1
ATOM 2150 O O . GLN A 1 264 ? 9.140 -8.588 -2.972 1.00 94.19 264 GLN A O 1
ATOM 2155 N N . MET A 1 265 ? 8.093 -7.726 -4.772 1.00 93.81 265 MET A N 1
ATOM 2156 C CA . MET A 1 265 ? 9.288 -7.135 -5.390 1.00 93.81 265 MET A CA 1
ATOM 2157 C C . MET A 1 265 ? 9.980 -6.077 -4.522 1.00 93.81 265 MET A C 1
ATOM 2159 O O . MET A 1 265 ? 11.208 -6.008 -4.499 1.00 93.81 265 MET A O 1
ATOM 2163 N N . LEU A 1 266 ? 9.219 -5.245 -3.800 1.00 93.81 266 LEU A N 1
ATOM 2164 C CA . LEU A 1 266 ? 9.767 -4.121 -3.029 1.00 93.81 266 LEU A CA 1
ATOM 2165 C C . LEU A 1 266 ? 9.232 -4.077 -1.596 1.00 93.81 266 LEU A C 1
ATOM 2167 O O . LEU A 1 266 ? 8.092 -4.434 -1.311 1.00 93.81 266 LEU A O 1
ATOM 2171 N N . ARG A 1 267 ? 10.033 -3.505 -0.694 1.00 91.25 267 ARG A N 1
ATOM 2172 C CA . ARG A 1 267 ? 9.619 -3.188 0.681 1.00 91.25 267 ARG A CA 1
ATOM 2173 C C . ARG A 1 267 ? 8.722 -1.954 0.739 1.00 91.25 267 ARG A C 1
ATOM 2175 O O . ARG A 1 267 ? 8.971 -0.950 0.080 1.00 91.25 267 ARG A O 1
ATOM 2182 N N . GLU A 1 268 ? 7.747 -1.966 1.639 1.00 86.44 268 GLU A N 1
ATOM 2183 C CA . GLU A 1 268 ? 6.795 -0.860 1.813 1.00 86.44 268 GLU A CA 1
ATOM 2184 C C . GLU A 1 268 ? 7.437 0.460 2.268 1.00 86.44 268 GLU A C 1
ATOM 2186 O O . GLU A 1 268 ? 7.036 1.540 1.836 1.00 86.44 268 GLU A O 1
ATOM 2191 N N . SER A 1 269 ? 8.481 0.390 3.099 1.00 87.62 269 SER A N 1
ATOM 2192 C CA . SER A 1 269 ? 9.181 1.579 3.601 1.00 87.62 269 SER A CA 1
ATOM 2193 C C . SER A 1 269 ? 9.900 2.382 2.510 1.00 87.62 269 SER A C 1
ATOM 2195 O O . SER A 1 269 ? 10.242 3.546 2.743 1.00 87.62 269 SER A O 1
ATOM 2197 N N . LEU A 1 270 ? 10.101 1.793 1.325 1.00 90.88 270 LEU A N 1
ATOM 2198 C CA . LEU A 1 270 ? 10.764 2.436 0.195 1.00 90.88 270 LEU A CA 1
ATOM 2199 C C . LEU A 1 270 ? 9.987 3.653 -0.315 1.00 90.88 270 LEU A C 1
ATOM 2201 O O . LEU A 1 270 ? 10.621 4.657 -0.622 1.00 90.88 270 LEU A O 1
ATOM 2205 N N . LEU A 1 271 ? 8.650 3.620 -0.329 1.00 88.31 271 LEU A N 1
ATOM 2206 C CA . LEU A 1 271 ? 7.832 4.752 -0.786 1.00 88.31 271 LEU A CA 1
ATOM 2207 C C . LEU A 1 271 ? 8.158 6.031 -0.005 1.00 88.31 271 LEU A C 1
ATOM 2209 O O . LEU A 1 271 ? 8.446 7.075 -0.584 1.00 88.31 271 LEU A O 1
ATOM 2213 N N . ASN A 1 272 ? 8.213 5.926 1.324 1.00 86.19 272 ASN A N 1
ATOM 2214 C CA . ASN A 1 272 ? 8.535 7.057 2.191 1.00 86.19 272 ASN A CA 1
ATOM 2215 C C . ASN A 1 272 ? 9.981 7.537 2.019 1.00 86.19 272 ASN A C 1
ATOM 2217 O O . ASN A 1 272 ? 10.271 8.708 2.265 1.00 86.19 272 ASN A O 1
ATOM 2221 N N . ALA A 1 273 ? 10.915 6.645 1.683 1.00 87.19 273 ALA A N 1
ATOM 2222 C CA . ALA A 1 273 ? 12.296 7.026 1.392 1.00 87.19 273 ALA A CA 1
ATOM 2223 C C . ALA A 1 273 ? 12.389 7.757 0.045 1.00 87.19 273 ALA A C 1
ATOM 2225 O O . ALA A 1 273 ? 13.007 8.816 -0.029 1.00 87.19 273 ALA A O 1
ATOM 2226 N N . TYR A 1 274 ? 11.715 7.234 -0.978 1.00 88.94 274 TYR A N 1
ATOM 2227 C CA . TYR A 1 274 ? 11.638 7.805 -2.319 1.00 88.94 274 TYR A CA 1
ATOM 2228 C C . TYR A 1 274 ? 10.994 9.197 -2.311 1.00 88.94 274 TYR A C 1
ATOM 2230 O O . TYR A 1 274 ? 11.597 10.168 -2.761 1.00 88.94 274 TYR A O 1
ATOM 2238 N N . ASP A 1 275 ? 9.828 9.344 -1.678 1.00 84.62 275 ASP A N 1
ATOM 2239 C CA . ASP A 1 275 ? 9.109 10.619 -1.622 1.00 84.62 275 ASP A CA 1
ATOM 2240 C C . ASP A 1 275 ? 9.847 11.701 -0.814 1.00 84.62 275 ASP A C 1
ATOM 2242 O O . ASP A 1 275 ? 9.680 12.901 -1.074 1.00 84.62 275 ASP A O 1
ATOM 2246 N N . ARG A 1 276 ? 10.638 11.300 0.193 1.00 85.88 276 ARG A N 1
ATOM 2247 C CA . ARG A 1 276 ? 11.523 12.210 0.940 1.00 85.88 276 ARG A CA 1
ATOM 2248 C C . ARG A 1 276 ? 12.739 12.605 0.115 1.00 85.88 276 ARG A C 1
ATOM 2250 O O . ARG A 1 276 ? 13.118 13.772 0.148 1.00 85.88 276 ARG A O 1
ATOM 2257 N N . PHE A 1 277 ? 13.320 11.655 -0.614 1.00 89.31 277 PHE A N 1
ATOM 2258 C CA . PHE A 1 277 ? 14.463 11.899 -1.481 1.00 89.31 277 PHE A CA 1
ATOM 2259 C C . PHE A 1 277 ? 14.123 12.916 -2.570 1.00 89.31 277 PHE A C 1
ATOM 2261 O O . PHE A 1 277 ? 14.797 13.940 -2.659 1.00 89.31 277 PHE A O 1
ATOM 2268 N N . LEU A 1 278 ? 13.037 12.685 -3.319 1.00 85.19 278 LEU A N 1
ATOM 2269 C CA . LEU A 1 278 ? 12.606 13.598 -4.379 1.00 85.19 278 LEU A CA 1
ATOM 2270 C C . LEU A 1 278 ? 12.391 15.009 -3.823 1.00 85.19 278 LEU A C 1
ATOM 2272 O O . LEU A 1 278 ? 13.032 15.951 -4.266 1.00 85.19 278 LEU A O 1
ATOM 2276 N N . ARG A 1 279 ? 11.611 15.142 -2.742 1.00 81.12 279 ARG A N 1
ATOM 2277 C CA . ARG A 1 279 ? 11.333 16.452 -2.129 1.00 81.12 279 ARG A CA 1
ATOM 2278 C C . ARG A 1 279 ? 12.597 17.227 -1.736 1.00 81.12 279 ARG A C 1
ATOM 2280 O O . ARG A 1 279 ? 12.576 18.450 -1.752 1.00 81.12 279 ARG A O 1
ATOM 2287 N N . ARG A 1 280 ? 13.656 16.537 -1.303 1.00 84.44 280 ARG A N 1
ATOM 2288 C CA . ARG A 1 280 ? 14.868 17.178 -0.772 1.00 84.44 280 ARG A CA 1
ATOM 2289 C C . ARG A 1 280 ? 15.903 17.498 -1.848 1.00 84.44 280 ARG A C 1
ATOM 2291 O O . ARG A 1 280 ? 16.685 18.423 -1.658 1.00 84.44 280 ARG A O 1
ATOM 2298 N N . HIS A 1 281 ? 15.968 16.702 -2.912 1.00 83.31 281 HIS A N 1
ATOM 2299 C CA . HIS A 1 281 ? 17.124 16.706 -3.810 1.00 83.31 281 HIS A CA 1
ATOM 2300 C C . HIS A 1 281 ? 16.812 17.063 -5.260 1.00 83.31 281 HIS A C 1
ATOM 2302 O O . HIS A 1 281 ? 17.749 17.389 -5.984 1.00 83.31 281 HIS A O 1
ATOM 2308 N N . THR A 1 282 ? 15.551 17.032 -5.698 1.00 72.06 282 THR A N 1
ATOM 2309 C CA . THR A 1 282 ? 15.206 17.407 -7.076 1.00 72.06 282 THR A CA 1
ATOM 2310 C C . THR A 1 282 ? 14.833 18.879 -7.166 1.00 72.06 282 THR A C 1
ATOM 2312 O O . THR A 1 282 ? 14.033 19.356 -6.365 1.00 72.06 282 THR A O 1
ATOM 2315 N N . GLN A 1 283 ? 15.371 19.572 -8.168 1.00 71.50 283 GLN A N 1
ATOM 2316 C CA . GLN A 1 283 ? 15.156 21.007 -8.388 1.00 71.50 283 GLN A CA 1
ATOM 2317 C C . GLN A 1 283 ? 13.889 21.320 -9.205 1.00 71.50 283 GLN A C 1
ATOM 2319 O O . GLN A 1 283 ? 13.545 22.482 -9.390 1.00 71.50 283 GLN A O 1
ATOM 2324 N N . HIS A 1 284 ? 13.161 20.301 -9.674 1.00 69.75 284 HIS A N 1
ATOM 2325 C CA . HIS A 1 284 ? 11.937 20.511 -10.444 1.00 69.75 284 HIS A CA 1
ATOM 2326 C C . HIS A 1 284 ? 10.797 21.004 -9.545 1.00 69.75 284 HIS A C 1
ATOM 2328 O O . HIS A 1 284 ? 10.406 20.324 -8.592 1.00 69.75 284 HIS A O 1
ATOM 2334 N N . ALA A 1 285 ? 10.209 22.148 -9.903 1.00 61.53 285 ALA A N 1
ATOM 2335 C CA . ALA A 1 285 ? 9.131 22.792 -9.148 1.00 61.53 285 ALA A CA 1
ATOM 2336 C C . ALA A 1 285 ? 7.941 21.853 -8.870 1.00 61.53 285 ALA A C 1
ATOM 2338 O O . ALA A 1 285 ? 7.380 21.872 -7.777 1.00 61.53 285 ALA A O 1
ATOM 2339 N N . ILE A 1 286 ? 7.617 20.947 -9.804 1.00 62.72 286 ILE A N 1
ATOM 2340 C CA . ILE A 1 286 ? 6.530 19.965 -9.646 1.00 62.72 286 ILE A CA 1
ATOM 2341 C C . ILE A 1 286 ? 6.740 18.995 -8.469 1.00 62.72 286 ILE A C 1
ATOM 2343 O O . ILE A 1 286 ? 5.776 18.510 -7.881 1.00 62.72 286 ILE A O 1
ATOM 2347 N N . LEU A 1 287 ? 7.993 18.721 -8.095 1.00 64.06 287 LEU A N 1
ATOM 2348 C CA . LEU A 1 287 ? 8.348 17.822 -6.991 1.00 64.06 287 LEU A CA 1
ATOM 2349 C C . LEU A 1 287 ? 8.491 18.557 -5.648 1.00 64.06 287 LEU A C 1
ATOM 2351 O O . LEU A 1 287 ? 8.500 17.913 -4.592 1.00 64.06 287 LEU A O 1
ATOM 2355 N N . ALA A 1 288 ? 8.559 19.892 -5.681 1.00 56.56 288 ALA A N 1
ATOM 2356 C CA . ALA A 1 288 ? 8.586 20.750 -4.501 1.00 56.56 288 ALA A CA 1
ATOM 2357 C C . ALA A 1 288 ? 7.188 20.957 -3.885 1.00 56.56 288 ALA A C 1
ATOM 2359 O O . ALA A 1 288 ? 7.087 21.288 -2.699 1.00 56.56 288 ALA A O 1
ATOM 2360 N N . ILE A 1 289 ? 6.113 20.699 -4.643 1.00 55.94 289 ILE A N 1
ATOM 2361 C CA . ILE A 1 289 ? 4.734 20.892 -4.178 1.00 55.94 289 ILE A CA 1
ATOM 2362 C C . ILE A 1 289 ? 4.409 19.956 -3.006 1.00 55.94 289 ILE A C 1
ATOM 2364 O O . ILE A 1 289 ? 4.601 18.731 -3.038 1.00 55.94 289 ILE A O 1
ATOM 2368 N N . LYS A 1 290 ? 3.870 20.536 -1.932 1.00 49.50 290 LYS A N 1
ATOM 2369 C CA . LYS A 1 290 ? 3.441 19.804 -0.739 1.00 49.50 290 LYS A CA 1
ATOM 2370 C C . LYS A 1 290 ? 2.212 18.953 -1.089 1.00 49.50 290 LYS A C 1
ATOM 2372 O O . LYS A 1 290 ? 1.154 19.490 -1.360 1.00 49.50 290 LYS A O 1
ATOM 2377 N N . ARG A 1 291 ? 2.351 17.620 -1.007 1.00 53.00 291 ARG A N 1
ATOM 2378 C CA . ARG A 1 291 ? 1.349 16.597 -1.413 1.00 53.00 291 ARG A CA 1
ATOM 2379 C C . ARG A 1 291 ? 1.176 16.402 -2.933 1.00 53.00 291 ARG A C 1
ATOM 2381 O O . ARG A 1 291 ? 0.310 15.621 -3.323 1.00 53.00 291 ARG A O 1
ATOM 2388 N N . GLY A 1 292 ? 2.047 16.994 -3.753 1.00 51.47 292 GLY A N 1
ATOM 2389 C CA . GLY A 1 292 ? 2.062 16.788 -5.203 1.00 51.47 292 GLY A CA 1
ATOM 2390 C C . GLY A 1 292 ? 2.450 15.359 -5.636 1.00 51.47 292 GLY A C 1
ATOM 2391 O O . GLY A 1 292 ? 2.913 14.546 -4.820 1.00 51.47 292 GLY A O 1
ATOM 2392 N N . PRO A 1 293 ? 2.266 15.015 -6.926 1.00 56.59 293 PRO A N 1
ATOM 2393 C CA . PRO A 1 293 ? 2.522 13.676 -7.449 1.00 56.59 293 PRO A CA 1
ATOM 2394 C C . PRO A 1 293 ? 4.022 13.370 -7.534 1.00 56.59 293 PRO A C 1
ATOM 2396 O O . PRO A 1 293 ? 4.716 13.833 -8.432 1.00 56.59 293 PRO A O 1
ATOM 2399 N N . LYS A 1 294 ? 4.510 12.536 -6.613 1.00 65.12 294 LYS A N 1
ATOM 2400 C CA . LYS A 1 294 ? 5.900 12.051 -6.588 1.00 65.12 294 LYS A CA 1
ATOM 2401 C C . LYS A 1 294 ? 6.014 10.698 -7.283 1.00 65.12 294 LYS A C 1
ATOM 2403 O O . LYS A 1 294 ? 6.082 10.635 -8.501 1.00 65.12 294 LYS A O 1
ATOM 2408 N N . SER A 1 295 ? 5.858 9.602 -6.544 1.00 55.50 295 SER A N 1
ATOM 2409 C CA . SER A 1 295 ? 5.718 8.244 -7.103 1.00 55.50 295 SER A CA 1
ATOM 2410 C C . SER A 1 295 ? 4.540 8.060 -8.079 1.00 55.50 295 SER A C 1
ATOM 2412 O O . SER A 1 295 ? 4.442 7.030 -8.735 1.00 55.50 295 SER A O 1
ATOM 2414 N N . GLN A 1 296 ? 3.640 9.045 -8.189 1.00 59.28 296 GLN A N 1
ATOM 2415 C CA . GLN A 1 296 ? 2.531 9.067 -9.152 1.00 59.28 296 GLN A CA 1
ATOM 2416 C C . GLN A 1 296 ? 2.859 9.807 -10.458 1.00 59.28 296 GLN A C 1
ATOM 2418 O O . GLN A 1 296 ? 1.988 9.898 -11.326 1.00 59.28 296 GLN A O 1
ATOM 2423 N N . LEU A 1 297 ? 4.066 10.365 -10.598 1.00 61.38 297 LEU A N 1
ATOM 2424 C CA . LEU A 1 297 ? 4.435 11.204 -11.738 1.00 61.38 297 LEU A CA 1
ATOM 2425 C C . LEU A 1 297 ? 4.325 10.438 -13.067 1.00 61.38 297 LEU A C 1
ATOM 2427 O O . LEU A 1 297 ? 3.760 10.972 -14.019 1.00 61.38 297 LEU A O 1
ATOM 2431 N N . GLY A 1 298 ? 4.723 9.160 -13.087 1.00 57.06 298 GLY A N 1
ATOM 2432 C CA . GLY A 1 298 ? 4.548 8.267 -14.237 1.00 57.06 298 GLY A CA 1
ATOM 2433 C C . GLY A 1 298 ? 3.089 8.096 -14.666 1.00 57.06 298 GLY A C 1
ATOM 2434 O O . GLY A 1 298 ? 2.724 8.373 -15.807 1.00 57.06 298 GLY A O 1
ATOM 2435 N N . ARG A 1 299 ? 2.211 7.738 -13.720 1.00 59.16 299 ARG A N 1
ATOM 2436 C CA . ARG A 1 299 ? 0.782 7.500 -13.986 1.00 59.16 299 ARG A CA 1
ATOM 2437 C C . ARG A 1 299 ? 0.008 8.754 -14.400 1.00 59.16 299 ARG A C 1
ATOM 2439 O O . ARG A 1 299 ? -0.951 8.640 -15.154 1.00 59.16 299 ARG A O 1
ATOM 2446 N N . ARG A 1 300 ? 0.357 9.940 -13.889 1.00 57.53 300 ARG A N 1
ATOM 2447 C CA . ARG A 1 300 ? -0.390 11.174 -14.207 1.00 57.53 300 ARG A CA 1
ATOM 2448 C C . ARG A 1 300 ? -0.046 11.769 -15.571 1.00 57.53 300 ARG A C 1
ATOM 2450 O O . ARG A 1 300 ? -0.849 12.543 -16.087 1.00 57.53 300 ARG A O 1
ATOM 2457 N N . ARG A 1 301 ? 1.120 11.445 -16.134 1.00 56.03 301 ARG A N 1
ATOM 2458 C CA . ARG A 1 301 ? 1.608 12.069 -17.372 1.00 56.03 301 ARG A CA 1
ATOM 2459 C C . ARG A 1 301 ? 1.466 11.210 -18.605 1.00 56.03 301 ARG A C 1
ATOM 2461 O O . ARG A 1 301 ? 0.995 11.706 -19.620 1.00 56.03 301 ARG A O 1
ATOM 2468 N N . TRP A 1 302 ? 1.839 9.942 -18.512 1.00 51.00 302 TRP A N 1
ATOM 2469 C CA . TRP A 1 302 ? 1.893 9.080 -19.683 1.00 51.00 302 TRP A CA 1
ATOM 2470 C C . TRP A 1 302 ? 0.539 8.942 -20.410 1.00 51.00 302 TRP A C 1
ATOM 2472 O O . TRP A 1 302 ? 0.519 9.175 -21.616 1.00 51.00 302 TRP A O 1
ATOM 2482 N N . PRO A 1 303 ? -0.616 8.761 -19.727 1.00 47.94 303 PRO A N 1
ATOM 2483 C CA . PRO A 1 303 ? -1.919 8.706 -20.402 1.00 47.94 303 PRO A CA 1
ATOM 2484 C C . PRO A 1 303 ? -2.339 10.005 -21.108 1.00 47.94 303 PRO A C 1
ATOM 2486 O O . PRO A 1 303 ? -3.272 9.978 -21.902 1.00 47.94 303 PRO A O 1
ATOM 2489 N N . ARG A 1 304 ? -1.709 11.148 -20.792 1.00 47.75 304 ARG A N 1
ATOM 2490 C CA . ARG A 1 304 ? -2.010 12.447 -21.419 1.00 47.75 304 ARG A CA 1
ATOM 2491 C C . ARG A 1 304 ? -1.201 12.707 -22.687 1.00 47.75 304 ARG A C 1
ATOM 2493 O O . ARG A 1 304 ? -1.611 13.545 -23.476 1.00 47.75 304 ARG A O 1
ATOM 2500 N N . ILE A 1 305 ? -0.066 12.033 -22.852 1.00 43.00 305 ILE A N 1
ATOM 2501 C CA . ILE A 1 305 ? 0.852 12.235 -23.984 1.00 43.00 305 ILE A CA 1
ATOM 2502 C C . ILE A 1 305 ? 0.683 11.107 -24.995 1.00 43.00 305 ILE A C 1
ATOM 2504 O O . ILE A 1 305 ? 0.624 11.357 -26.191 1.00 43.00 305 ILE A O 1
ATOM 2508 N N . TYR A 1 306 ? 0.506 9.884 -24.499 1.00 38.31 306 TYR A N 1
ATOM 2509 C CA . TYR A 1 306 ? 0.172 8.718 -25.300 1.00 38.31 306 TYR A CA 1
ATOM 2510 C C . TYR A 1 306 ? -1.039 8.044 -24.648 1.00 38.31 306 TYR A C 1
ATOM 2512 O O . TYR A 1 306 ? -0.876 7.338 -23.646 1.00 38.31 306 TYR A O 1
ATOM 2520 N N . PRO A 1 307 ? -2.271 8.276 -25.136 1.00 35.06 307 PRO A N 1
ATOM 2521 C CA . PRO A 1 307 ? -3.439 7.593 -24.599 1.00 35.06 307 PRO A CA 1
ATOM 2522 C C . PRO A 1 307 ? -3.306 6.088 -24.868 1.00 35.06 307 PRO A C 1
ATOM 2524 O O . PRO A 1 307 ? -3.588 5.607 -25.961 1.00 35.06 307 PRO A O 1
ATOM 2527 N N . ILE A 1 308 ? -2.853 5.326 -23.867 1.00 37.44 308 ILE A N 1
ATOM 2528 C CA . ILE A 1 308 ? -2.834 3.865 -23.952 1.00 37.44 308 ILE A CA 1
ATOM 2529 C C . ILE A 1 308 ? -4.281 3.376 -23.842 1.00 37.44 308 ILE A C 1
ATOM 2531 O O . ILE A 1 308 ? -4.895 3.474 -22.777 1.00 37.44 308 ILE A O 1
ATOM 2535 N N . GLN A 1 309 ? -4.804 2.774 -24.909 1.00 30.53 309 GLN A N 1
ATOM 2536 C CA . GLN A 1 309 ? -5.954 1.879 -24.808 1.00 30.53 309 GLN A CA 1
ATOM 2537 C C . GLN A 1 309 ? -5.461 0.504 -24.341 1.00 30.53 309 GLN A C 1
ATOM 2539 O O . GLN A 1 309 ? -5.052 -0.336 -25.139 1.00 30.53 309 GLN A O 1
ATOM 2544 N N . THR A 1 310 ? -5.463 0.260 -23.030 1.00 33.31 310 THR A N 1
ATOM 2545 C CA . THR A 1 310 ? -5.296 -1.103 -22.507 1.00 33.31 310 THR A CA 1
ATOM 2546 C C . THR A 1 310 ? -6.600 -1.860 -22.725 1.00 33.31 310 THR A C 1
ATOM 2548 O O . THR A 1 310 ? -7.576 -1.605 -22.020 1.00 33.31 310 THR A O 1
ATOM 2551 N N . THR A 1 311 ? -6.627 -2.784 -23.685 1.00 33.88 311 THR A N 1
ATOM 2552 C CA . THR A 1 311 ? -7.667 -3.821 -23.747 1.00 33.88 311 THR A CA 1
ATOM 2553 C C . THR A 1 311 ? -7.160 -5.085 -23.056 1.00 33.88 311 THR A C 1
ATOM 2555 O O . THR A 1 311 ? -5.955 -5.262 -22.866 1.00 33.88 311 THR A O 1
ATOM 2558 N N . ALA A 1 312 ? -8.084 -5.959 -22.650 1.00 31.73 312 ALA A N 1
ATOM 2559 C CA . ALA A 1 312 ? -7.799 -7.175 -21.883 1.00 31.73 312 ALA A CA 1
ATOM 2560 C C . ALA A 1 312 ? -6.799 -8.143 -22.559 1.00 31.73 312 ALA A C 1
ATOM 2562 O O . ALA A 1 312 ? -6.255 -9.003 -21.875 1.00 31.73 312 ALA A O 1
ATOM 2563 N N . ASN A 1 313 ? -6.505 -7.963 -23.854 1.00 31.03 313 ASN A N 1
ATOM 2564 C CA . ASN A 1 313 ? -5.688 -8.871 -24.664 1.00 31.03 313 ASN A CA 1
ATOM 2565 C C . ASN A 1 313 ? -4.379 -8.263 -25.208 1.00 31.03 313 ASN A C 1
ATOM 2567 O O . ASN A 1 313 ? -3.763 -8.855 -26.088 1.00 31.03 313 ASN A O 1
ATOM 2571 N N . GLY A 1 314 ? -3.911 -7.116 -24.706 1.00 31.91 314 GLY A N 1
ATOM 2572 C CA . GLY A 1 314 ? -2.585 -6.611 -25.081 1.00 31.91 314 GLY A CA 1
ATOM 2573 C C . GLY A 1 314 ? -2.411 -5.100 -24.989 1.00 31.91 314 GLY A C 1
ATOM 2574 O O . GLY A 1 314 ? -3.366 -4.321 -25.014 1.00 31.91 314 GLY A O 1
ATOM 2575 N N . LEU A 1 315 ? -1.147 -4.685 -24.889 1.00 35.34 315 LEU A N 1
ATOM 2576 C CA . LEU A 1 315 ? -0.715 -3.299 -25.046 1.00 35.34 315 LEU A CA 1
ATOM 2577 C C . LEU A 1 315 ? -0.711 -2.947 -26.540 1.00 35.34 315 LEU A C 1
ATOM 2579 O O . LEU A 1 315 ? 0.251 -3.247 -27.240 1.00 35.34 315 LEU A O 1
ATOM 2583 N N . ARG A 1 316 ? -1.746 -2.254 -27.029 1.00 32.59 316 ARG A N 1
ATOM 2584 C CA . ARG A 1 316 ? -1.593 -1.422 -28.230 1.00 32.59 316 ARG A CA 1
ATOM 2585 C C . ARG A 1 316 ? -0.942 -0.111 -27.804 1.00 32.59 316 ARG A C 1
ATOM 2587 O O . ARG A 1 316 ? -1.618 0.848 -27.443 1.00 32.59 316 ARG A O 1
ATOM 2594 N N . VAL A 1 317 ? 0.388 -0.091 -27.794 1.00 35.84 317 VAL A N 1
ATOM 2595 C CA . VAL A 1 317 ? 1.125 1.173 -27.846 1.00 35.84 317 VAL A CA 1
ATOM 2596 C C . VAL A 1 317 ? 1.059 1.611 -29.302 1.00 35.84 317 VAL A C 1
ATOM 2598 O O . VAL A 1 317 ? 1.654 0.966 -30.159 1.00 35.84 317 VAL A O 1
ATOM 2601 N N . SER A 1 318 ? 0.316 2.675 -29.609 1.00 30.59 318 SER A N 1
ATOM 2602 C CA . SER A 1 318 ? 0.492 3.377 -30.879 1.00 30.59 318 SER A CA 1
ATOM 2603 C C . SER A 1 318 ? 1.887 4.002 -30.850 1.00 30.59 318 SER A C 1
ATOM 2605 O O . SER A 1 318 ? 2.063 5.133 -30.400 1.00 30.59 318 SER A O 1
ATOM 2607 N N . ALA A 1 319 ? 2.894 3.230 -31.253 1.00 34.53 319 ALA A N 1
ATOM 2608 C CA . ALA A 1 319 ? 4.263 3.678 -31.452 1.00 34.53 319 ALA A CA 1
ATOM 2609 C C . ALA A 1 319 ? 4.337 4.530 -32.730 1.00 34.53 319 ALA A C 1
ATOM 2611 O O . ALA A 1 319 ? 5.067 4.220 -33.662 1.00 34.53 319 ALA A O 1
ATOM 2612 N N . ILE A 1 320 ? 3.547 5.600 -32.799 1.00 30.84 320 ILE A N 1
ATOM 2613 C CA . ILE A 1 320 ? 3.714 6.635 -33.816 1.00 30.84 320 ILE A CA 1
ATOM 2614 C C . ILE A 1 320 ? 4.631 7.670 -33.168 1.00 30.84 320 ILE A C 1
ATOM 2616 O O . ILE A 1 320 ? 4.174 8.529 -32.420 1.00 30.84 320 ILE A O 1
ATOM 2620 N N . GLY A 1 321 ? 5.940 7.490 -33.365 1.00 31.75 321 GLY A N 1
ATOM 2621 C CA . GLY A 1 321 ? 6.970 8.442 -32.934 1.00 31.75 321 GLY A CA 1
ATOM 2622 C C . GLY A 1 321 ? 8.247 7.852 -32.324 1.00 31.75 321 GLY A C 1
ATOM 2623 O O . GLY A 1 321 ? 9.136 8.618 -31.988 1.00 31.75 321 GLY A O 1
ATOM 2624 N N . MET A 1 322 ? 8.372 6.526 -32.166 1.00 38.97 322 MET A N 1
ATOM 2625 C CA . MET A 1 322 ? 9.558 5.898 -31.541 1.00 38.97 322 MET A CA 1
ATOM 2626 C C . MET A 1 322 ? 10.604 5.351 -32.531 1.00 38.97 322 MET A C 1
ATOM 2628 O O . MET A 1 322 ? 11.503 4.620 -32.124 1.00 38.97 322 MET A O 1
ATOM 2632 N N . ILE A 1 323 ? 10.521 5.718 -33.813 1.00 30.64 323 ILE A N 1
ATOM 2633 C CA . ILE A 1 323 ? 11.586 5.477 -34.796 1.00 30.64 323 ILE A CA 1
ATOM 2634 C C . ILE A 1 323 ? 11.880 6.815 -35.473 1.00 30.64 323 ILE A C 1
ATOM 2636 O O . ILE A 1 323 ? 11.144 7.246 -36.360 1.00 30.64 323 ILE A O 1
ATOM 2640 N N . GLY A 1 324 ? 12.916 7.482 -34.979 1.00 28.77 324 GLY A N 1
ATOM 2641 C CA . GLY A 1 324 ? 13.500 8.710 -35.502 1.00 28.77 324 GLY A CA 1
ATOM 2642 C C . GLY A 1 324 ? 14.911 8.825 -34.969 1.00 28.77 324 GLY A C 1
ATOM 2643 O O . GLY A 1 324 ? 15.033 8.838 -33.723 1.00 28.77 324 GLY A O 1
#

Sequence (324 aa):
MTPQTLLFEELASRTLTSVLEELQDVFAGDRAYLRDRVAALLTYTIMGTFGKLRELRRSTFISYERLIRRSLKHNKETNVVSFSYHLKDPKQLTDALNEAFAPVVFEVASNKPPSVEAVSQQRDQEDDFSLNRTADGEIIKVVRADDIWDLLSDIKRTIEKKVMKRRLSAEMKYVLTVSFFNCALFNDLKNADPTKFELVENEYLGHILRVLVSETMTRIPRYLYFFPVNSPSDPLLALHGLFSQVKPTPKTRSSQQETEQRWQMLRESLLNAYDRFLRRHTQHAILAIKRGPKSQLGRRRWPRIYPIQTTANGLRVSAIGMIG

Secondary structure (DSSP, 8-state):
--HHHHHHHHHHTS-HHHHHHHHHHHHHTSS---HHHHHHHHHHHHHHHT---SS-BHHHHHHHHHHHHHH-EEETTTTEEEEEES-S--HHHHHHHHHHTTTPEEEEEE-SPPPGGGGGG-TTS-TTSSHHHHHHHHHTTSS-STHHHHHHHHHHHHHHHH---HHHHHHHHHHHHHHHHTT--HHHHHH--TT-EEEEEETTTEEEEEEEE---TTS--EEEEE---SSTT-HHHHHHHHHTT-PPEEPP--BSS--S--EESS-THHHHHHHHHHHHH---HHHHSTT--STTHHHHHHHHHS--EEETTEEE---SSS--

Foldseek 3Di:
DDPLQVLVVVVLPDDLVVLLVVLLCCLVVVDPDDLLSNLLSVLSNCCVPVNPDPWFFSVSSVVFSVQFSVAWDADNVQLETEGEGADQDCVVVQVVCVVSRPPHHYHYHYPDPHPPVVCVPPPDDDPPVPVQVVVLVVLLVVADPVCVLVVLVQVLVLLVVPPPQLQLNLVLLLLSLQCQVQLDFPLQQFQWFPVAWDWDQDPPQGIWIKTWRCDDPVSDIDIRIAGAAPGPSHNVVSVVSNVVRHDWDADRCRISDDDPRGTTSDDPCSVVVQLVSQCPGPPRPQSVRDVGDRSSSNNVPPCVVFVFPDDPPDTPRPPPDRPD